Protein AF-A0A2D5RTS7-F1 (afdb_monomer_lite)

Sequence (250 aa):
MQLIKAIM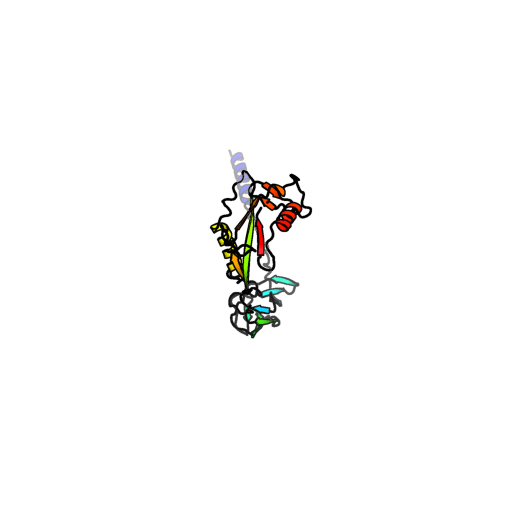LIMLTILIAACSESTKEQEKEEVIVFKPTSLELYLSSQLMIADGNSELIIHTIAYDSDGNTRSNLAGVKIFINNEESADRKYTTEAVGEYDVYASIGGIETQSLTFTAVEPKQYPIIEVPVIFHVGEYEGEDYSYIDQAYVEKLIENLNKGFPNSYGSKNLNAVDTGIRFRLASLDPDGNVLDEKGIHRFNAKPYDDGGAHYSPFGELYNTPNNVEFGTFEVHRMAKDQHWPQHLYKNVYIA

Secondary structure (DSSP, 8-state):
-HHHHHHHHHHHHHHHHT------------------SEEEEEES-SEEE-SS---EEEEEEEE-TT--EEET-TT-EEEETTEEESSSEE--S--EEEEEEEEETTEEPPPEEEEEEPPPP---EEEEEEEEEEE-TT---TTS-HHHHHHHHHHHHHHTTTTT----TT-----EEEEE--B-TTSPBPSSTTEEEEE-GGG--------TT---EE-TT--EE-HHHHHHHHHHH---TTT-EEEEE-

Radius of gyration: 35.47 Å; chains: 1; bounding box: 58×101×79 Å

pLDDT: mean 84.37, std 18.37, range [39.66, 98.5]

Structure (mmCIF, N/CA/C/O backbone):
data_AF-A0A2D5RTS7-F1
#
_entry.id   AF-A0A2D5RTS7-F1
#
loop_
_atom_site.group_PDB
_atom_site.id
_atom_site.type_symbol
_atom_site.label_atom_id
_atom_site.label_alt_id
_atom_site.label_comp_id
_atom_site.label_asym_id
_atom_site.label_entity_id
_atom_site.label_seq_id
_atom_site.pdbx_PDB_ins_code
_atom_site.Cartn_x
_atom_site.Cartn_y
_atom_site.Cartn_z
_atom_site.occupancy
_atom_site.B_iso_or_equiv
_atom_site.auth_seq_id
_atom_site.auth_comp_id
_atom_site.auth_asym_id
_atom_site.auth_atom_id
_atom_site.pdbx_PDB_model_num
ATOM 1 N N . MET A 1 1 ? -20.642 86.298 41.562 1.00 56.62 1 MET A N 1
ATOM 2 C CA . MET A 1 1 ? -19.792 85.156 41.988 1.00 56.62 1 MET A CA 1
ATOM 3 C C . MET A 1 1 ? -20.569 83.971 42.588 1.00 56.62 1 MET A C 1
ATOM 5 O O . MET A 1 1 ? -20.016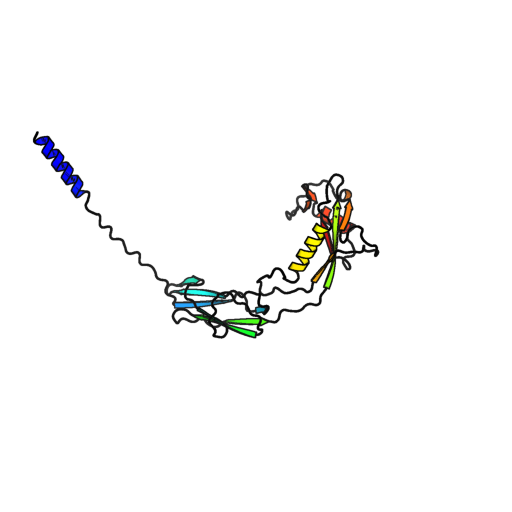 82.882 42.629 1.00 56.62 1 MET A O 1
ATOM 9 N N . GLN A 1 2 ? -21.834 84.128 43.017 1.00 53.94 2 GLN A N 1
ATOM 10 C CA . GLN A 1 2 ? -22.661 83.004 43.501 1.00 53.94 2 GLN A CA 1
ATOM 11 C C . GLN A 1 2 ? -23.328 82.181 42.378 1.00 53.94 2 GLN A C 1
ATOM 13 O O . GLN A 1 2 ? -23.445 80.970 42.513 1.00 53.94 2 GLN A O 1
ATOM 18 N N . LEU A 1 3 ? -23.664 82.796 41.237 1.00 47.91 3 LEU A N 1
ATOM 19 C CA . LEU A 1 3 ? -24.304 82.103 40.106 1.00 47.91 3 LEU A CA 1
ATOM 20 C C . LEU A 1 3 ? -23.390 81.043 39.450 1.00 47.91 3 LEU A C 1
ATOM 22 O O . LEU A 1 3 ? -23.835 79.952 39.123 1.00 47.91 3 LEU A O 1
ATOM 26 N N . ILE A 1 4 ? -22.086 81.326 39.338 1.00 53.91 4 ILE A N 1
ATOM 27 C CA . ILE A 1 4 ? -21.091 80.400 38.760 1.00 53.91 4 ILE A CA 1
ATOM 28 C C . ILE A 1 4 ? -20.835 79.202 39.692 1.00 53.91 4 ILE A C 1
ATOM 30 O O . ILE A 1 4 ? -20.672 78.080 39.221 1.00 53.91 4 ILE A O 1
ATOM 34 N N . LYS A 1 5 ? -20.876 79.409 41.019 1.00 51.34 5 LYS A N 1
ATOM 35 C CA . LYS A 1 5 ? -20.759 78.321 42.007 1.00 51.34 5 LYS A CA 1
ATOM 36 C C . LYS A 1 5 ? -21.984 77.401 42.001 1.00 51.34 5 LYS A C 1
ATOM 38 O O . LYS A 1 5 ? -21.819 76.196 42.144 1.00 51.34 5 LYS A O 1
ATOM 43 N N . ALA A 1 6 ? -23.184 77.947 41.790 1.00 59.84 6 ALA A N 1
ATOM 44 C CA . ALA A 1 6 ? -24.407 77.153 41.680 1.00 59.84 6 ALA A CA 1
ATOM 45 C C . ALA A 1 6 ? -24.421 76.281 40.410 1.00 59.84 6 ALA A C 1
ATOM 47 O O . ALA A 1 6 ? -24.784 75.112 40.477 1.00 59.84 6 ALA A O 1
ATOM 48 N N . ILE A 1 7 ? -23.950 76.812 39.275 1.00 60.25 7 ILE A N 1
ATOM 49 C CA . ILE A 1 7 ? -23.877 76.062 38.009 1.00 60.25 7 ILE A CA 1
ATOM 50 C C . ILE A 1 7 ? -22.818 74.947 38.075 1.00 60.25 7 ILE A C 1
ATOM 52 O O . ILE A 1 7 ? -23.081 73.834 37.62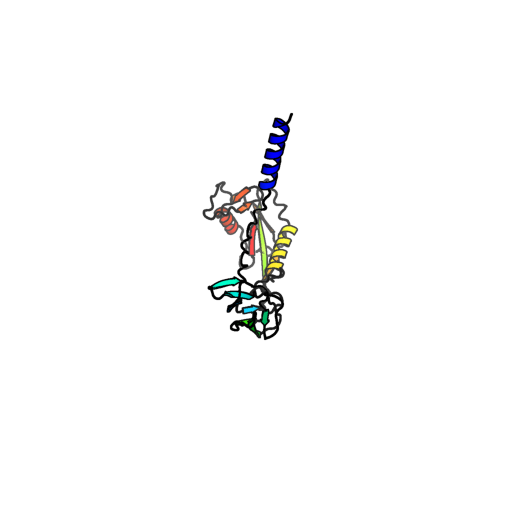2 1.00 60.25 7 ILE A O 1
ATOM 56 N N . MET A 1 8 ? -21.657 75.193 38.699 1.00 56.28 8 MET A N 1
ATOM 57 C CA . MET A 1 8 ? -20.653 74.137 38.915 1.00 56.28 8 MET A CA 1
ATOM 58 C C . MET A 1 8 ? -21.139 73.037 39.868 1.00 56.28 8 MET A C 1
ATOM 60 O O . MET A 1 8 ? -20.828 71.870 39.646 1.00 56.28 8 MET A O 1
ATOM 64 N N . LEU A 1 9 ? -21.927 73.378 40.894 1.00 56.19 9 LEU A N 1
ATOM 65 C CA . LEU A 1 9 ? -22.469 72.390 41.830 1.00 56.19 9 LEU A CA 1
ATOM 66 C C . LEU A 1 9 ? -23.543 71.503 41.174 1.00 56.19 9 LEU A C 1
ATOM 68 O O . LEU A 1 9 ? -23.595 70.312 41.459 1.00 56.19 9 LEU A O 1
ATOM 72 N N . ILE A 1 10 ? -24.342 72.062 40.257 1.00 60.25 10 ILE A N 1
ATOM 73 C CA . ILE A 1 10 ? -25.351 71.319 39.483 1.00 60.25 10 ILE A CA 1
ATOM 74 C C . ILE A 1 10 ? -24.695 70.413 38.426 1.00 60.25 10 ILE A C 1
ATOM 76 O O . ILE A 1 10 ? -25.133 69.284 38.237 1.00 60.25 10 ILE A O 1
ATOM 80 N N . MET A 1 11 ? -23.613 70.847 37.766 1.00 55.62 11 MET A N 1
ATOM 81 C CA . MET A 1 11 ? -22.874 69.959 36.853 1.00 55.62 11 MET A CA 1
ATOM 82 C C . MET A 1 11 ? -22.159 68.814 37.584 1.00 55.62 11 MET A C 1
ATOM 84 O O . MET A 1 11 ? -22.080 67.710 37.048 1.00 55.62 11 MET A O 1
ATOM 88 N N . LEU A 1 12 ? -21.678 69.043 38.811 1.00 49.41 12 LEU A N 1
ATOM 89 C CA . LEU A 1 12 ? -21.007 68.007 39.596 1.00 49.41 12 LEU A CA 1
ATOM 90 C C . LEU A 1 12 ? -21.986 66.934 40.105 1.00 49.41 12 LEU A C 1
ATOM 92 O O . LEU A 1 12 ? -21.631 65.761 40.127 1.00 49.41 12 LEU A O 1
ATOM 96 N N . THR A 1 13 ? -23.230 67.290 40.446 1.00 53.19 13 THR A N 1
ATOM 97 C CA . THR A 1 13 ? -24.251 66.304 40.851 1.00 53.19 13 THR A CA 1
ATOM 98 C C . THR A 1 13 ? -24.778 65.470 39.682 1.00 53.19 13 THR A C 1
ATOM 100 O O . THR A 1 13 ? -25.052 64.284 39.866 1.00 53.19 13 THR A O 1
ATOM 103 N N . ILE A 1 14 ? -24.848 66.036 38.470 1.00 54.41 14 ILE A N 1
ATOM 104 C CA . ILE A 1 14 ? -25.223 65.293 37.252 1.00 54.41 14 ILE A CA 1
ATOM 105 C C . ILE A 1 14 ? -24.135 64.271 36.872 1.00 54.41 14 ILE A C 1
ATOM 107 O O . ILE A 1 14 ? -24.463 63.167 36.437 1.00 54.41 14 ILE A O 1
ATOM 111 N N . LEU A 1 15 ? -22.852 64.585 37.104 1.00 47.50 15 LEU A N 1
ATOM 112 C CA . LEU A 1 15 ? -21.745 63.654 36.845 1.00 47.50 15 LEU A CA 1
ATOM 113 C C . LEU A 1 15 ? -21.727 62.451 37.806 1.00 47.50 15 LEU A C 1
ATOM 115 O O . LEU A 1 15 ? -21.334 61.361 37.406 1.00 47.50 15 LEU A O 1
ATOM 119 N N . ILE A 1 16 ? -22.168 62.630 39.057 1.00 51.31 16 ILE A N 1
ATOM 120 C CA . ILE A 1 16 ? -22.192 61.552 40.063 1.00 51.31 16 ILE A CA 1
ATOM 121 C C . ILE A 1 16 ? -23.392 60.612 39.837 1.00 51.31 16 ILE A C 1
ATOM 123 O O . ILE A 1 16 ? -23.266 59.409 40.036 1.00 51.31 16 ILE A O 1
ATOM 127 N N . ALA A 1 17 ? -24.532 61.124 39.354 1.00 47.28 17 ALA A N 1
ATOM 128 C CA . ALA A 1 17 ? -25.707 60.300 39.034 1.00 47.28 17 ALA A CA 1
ATOM 129 C C . ALA A 1 17 ? -25.548 59.463 37.743 1.00 47.28 17 ALA A C 1
ATOM 131 O O . ALA A 1 17 ? -26.195 58.425 37.600 1.00 47.28 17 ALA A O 1
ATOM 132 N N . ALA A 1 18 ? -24.669 59.882 36.822 1.00 46.31 18 ALA A N 1
ATOM 133 C CA . ALA A 1 18 ? -24.311 59.115 35.624 1.00 46.31 18 ALA A CA 1
ATOM 134 C C . ALA A 1 18 ? -23.373 57.924 35.918 1.00 46.31 18 ALA A C 1
ATOM 136 O O . ALA A 1 18 ? -23.254 57.025 35.090 1.00 46.31 18 ALA A O 1
ATOM 137 N N . CYS A 1 19 ? -22.763 57.887 37.107 1.00 39.66 19 CYS A N 1
ATOM 138 C CA . CYS A 1 19 ? -22.091 56.715 37.668 1.00 39.66 19 CYS A CA 1
ATOM 139 C C . CYS A 1 19 ? -23.028 55.975 38.637 1.00 39.66 19 CYS A C 1
ATOM 141 O O . CYS A 1 19 ? -22.669 55.697 39.778 1.00 39.66 19 CYS A O 1
ATOM 143 N N . SER A 1 20 ? -24.248 55.660 38.206 1.00 47.00 20 SER A N 1
ATOM 144 C CA . SER A 1 20 ? -24.908 54.472 38.746 1.00 47.00 20 SER A CA 1
ATOM 145 C C . SER A 1 20 ? -24.408 53.303 37.909 1.00 47.00 20 SER A C 1
ATOM 147 O O . SER A 1 20 ? -24.610 53.270 36.696 1.00 47.00 20 SER A O 1
ATOM 149 N N . GLU A 1 21 ? -23.665 52.389 38.533 1.00 50.00 21 GLU A N 1
ATOM 150 C CA . GLU A 1 21 ? -23.333 51.107 37.919 1.00 50.00 21 GLU A CA 1
ATOM 151 C C . GLU A 1 21 ? -24.637 50.488 37.425 1.00 50.00 21 GLU A C 1
ATOM 153 O O . GLU A 1 21 ? -25.510 50.133 38.217 1.00 50.00 21 GLU A O 1
ATOM 158 N N . SER A 1 22 ? -24.791 50.380 36.105 1.00 42.06 22 SER A N 1
ATOM 159 C CA . SER A 1 22 ? -25.765 49.456 35.555 1.00 42.06 22 SER A CA 1
ATOM 160 C C . SER A 1 22 ? -25.297 48.075 35.998 1.00 42.06 22 SER A C 1
ATOM 162 O O . SER A 1 22 ? -24.360 47.520 35.413 1.00 42.06 22 SER A O 1
ATOM 164 N N . THR A 1 23 ? -25.903 47.534 37.048 1.00 40.62 23 THR A N 1
ATOM 165 C CA . THR A 1 23 ? -25.883 46.106 37.337 1.00 40.62 23 THR A CA 1
ATOM 166 C C . THR A 1 23 ? -26.518 45.423 36.136 1.00 40.62 23 THR A C 1
ATOM 168 O O . THR A 1 23 ? -27.725 45.219 36.061 1.00 40.62 23 THR A O 1
ATOM 171 N N . LYS A 1 24 ? -25.691 45.131 35.129 1.00 43.00 24 LYS A N 1
ATOM 172 C CA . LYS A 1 24 ? -26.014 44.115 34.145 1.00 43.00 24 LYS A CA 1
ATOM 173 C C . LYS A 1 24 ? -26.090 42.828 34.947 1.00 43.00 24 LYS A C 1
ATOM 175 O O . LYS A 1 24 ? -25.061 42.322 35.389 1.00 43.00 24 LYS A O 1
ATOM 180 N N . GLU A 1 25 ? -27.303 42.348 35.185 1.00 46.31 25 GLU A N 1
ATOM 181 C CA . GLU A 1 25 ? -27.515 40.937 35.461 1.00 46.31 25 GLU A CA 1
ATOM 182 C C . GLU A 1 25 ? -26.834 40.189 34.311 1.00 46.31 25 GLU A C 1
ATOM 184 O O . GLU A 1 25 ? -27.284 40.223 33.167 1.00 46.31 25 GLU A O 1
ATOM 189 N N . GLN A 1 26 ? -25.657 39.624 34.584 1.00 44.41 26 GLN A N 1
ATOM 190 C CA . GLN A 1 26 ? -25.103 38.599 33.722 1.00 44.41 26 GLN A CA 1
ATOM 191 C C . GLN A 1 26 ? -26.092 37.446 33.812 1.00 44.41 26 GLN A C 1
ATOM 193 O O . GLN A 1 26 ? -26.114 36.733 34.818 1.00 44.41 26 GLN A O 1
ATOM 198 N N . GLU A 1 27 ? -26.934 37.298 32.787 1.00 48.31 27 GLU A N 1
ATOM 199 C CA . GLU A 1 27 ? -27.577 36.023 32.510 1.00 48.31 27 GLU A CA 1
ATOM 200 C C . GLU A 1 27 ? -26.466 34.980 32.548 1.00 48.31 27 GLU A C 1
ATOM 202 O O . GLU A 1 27 ? -25.511 35.006 31.770 1.00 48.31 27 GLU A O 1
ATOM 207 N N . LYS A 1 28 ? -26.528 34.140 33.576 1.00 45.47 28 LYS A N 1
ATOM 208 C CA . LYS A 1 28 ? -25.636 33.011 33.745 1.00 45.47 28 LYS A CA 1
ATOM 209 C C . LYS A 1 28 ? -25.949 32.116 32.554 1.00 45.47 28 LYS A C 1
ATOM 211 O O . LYS A 1 28 ? -26.974 31.442 32.578 1.00 45.47 28 LYS A O 1
ATOM 216 N N . GLU A 1 29 ? -25.134 32.178 31.502 1.00 52.50 29 GLU A N 1
ATOM 217 C CA . GLU A 1 29 ? -25.218 31.220 30.404 1.00 52.50 29 GLU A CA 1
ATOM 218 C C . GLU A 1 29 ? -25.190 29.835 31.043 1.00 52.50 29 GLU A C 1
ATOM 220 O O . GLU A 1 29 ? -24.209 29.434 31.682 1.00 52.50 29 GLU A O 1
ATOM 225 N N . GLU A 1 30 ? -26.326 29.149 30.978 1.00 48.47 30 GLU A N 1
ATOM 226 C CA . GLU A 1 30 ? -26.438 27.794 31.466 1.00 48.47 30 GLU A CA 1
ATOM 227 C C . GLU A 1 30 ? -25.529 26.969 30.561 1.00 48.47 30 GLU A C 1
ATOM 229 O O . GLU A 1 30 ? -25.803 26.774 29.377 1.00 48.47 30 GLU A O 1
ATOM 234 N N . VAL A 1 31 ? -24.371 26.568 31.087 1.00 57.25 31 VAL A N 1
ATOM 235 C CA . VAL A 1 31 ? -23.474 25.670 30.370 1.00 57.25 31 VAL A CA 1
ATOM 236 C C . VAL A 1 31 ? -24.257 24.380 30.182 1.00 57.25 31 VAL A C 1
ATOM 238 O O . VAL A 1 31 ? -24.424 23.617 31.132 1.00 57.25 31 VAL A O 1
ATOM 241 N N . ILE A 1 32 ? -24.767 24.153 28.972 1.00 64.38 32 ILE A N 1
ATOM 242 C CA . ILE A 1 32 ? -25.442 22.906 28.620 1.00 64.38 32 ILE A CA 1
ATOM 243 C C . ILE A 1 32 ? -24.382 21.803 28.698 1.00 64.38 32 ILE A C 1
ATOM 245 O O . ILE A 1 32 ? -23.551 21.621 27.801 1.00 64.38 32 ILE A O 1
ATOM 249 N N . VAL A 1 33 ? -24.357 21.104 29.832 1.00 80.00 33 VAL A N 1
ATOM 250 C CA . VAL A 1 33 ? -23.462 19.975 30.065 1.00 80.00 33 VAL A CA 1
ATOM 251 C C . VAL A 1 33 ? -24.025 18.786 29.302 1.00 80.00 33 VAL A C 1
ATOM 253 O O . VAL A 1 33 ? -25.084 18.266 29.643 1.00 80.00 33 VAL A O 1
ATOM 256 N N . PHE A 1 34 ? -23.299 18.338 28.280 1.00 89.06 34 PHE A N 1
ATOM 257 C CA . PHE A 1 34 ? -23.644 17.119 27.557 1.00 89.06 34 PHE A CA 1
ATOM 258 C C . PHE A 1 34 ? -23.596 15.925 28.512 1.00 89.06 34 PHE A C 1
ATOM 260 O O . PHE A 1 34 ? -22.524 15.562 29.008 1.00 89.06 34 PHE A O 1
ATOM 267 N N . LYS A 1 35 ? -24.756 15.319 28.769 1.00 92.19 35 LYS A N 1
ATOM 268 C CA . LYS A 1 35 ? -24.886 14.155 29.640 1.00 92.19 35 LYS A CA 1
ATOM 269 C C . LYS A 1 35 ? -25.235 12.933 28.788 1.00 92.19 35 LYS A C 1
ATOM 271 O O . LYS A 1 35 ? -26.375 12.841 28.337 1.00 92.19 35 LYS A O 1
ATOM 276 N N . PRO A 1 36 ? -24.292 12.001 28.571 1.00 94.31 36 PRO A N 1
ATOM 277 C CA . PRO A 1 36 ? -24.562 10.827 27.756 1.00 94.31 36 PRO A CA 1
ATOM 278 C C . PRO A 1 36 ? -25.650 9.959 28.402 1.00 94.31 36 PRO A C 1
ATOM 280 O O . PRO A 1 36 ? -25.657 9.760 29.619 1.00 94.31 36 PRO A O 1
ATOM 283 N N . THR A 1 37 ? -26.557 9.449 27.576 1.00 96.19 37 THR A N 1
ATOM 284 C CA . THR A 1 37 ? -27.614 8.481 27.908 1.00 96.19 37 THR A CA 1
ATOM 285 C C . THR A 1 37 ? -27.439 7.172 27.140 1.00 96.19 37 THR A C 1
ATOM 287 O O . THR A 1 37 ? -27.866 6.128 27.625 1.00 96.19 37 THR A O 1
ATOM 290 N N . SER A 1 38 ? -26.769 7.204 25.984 1.00 96.88 38 SER A N 1
ATOM 291 C CA . SER A 1 38 ? -26.337 6.013 25.248 1.00 96.88 38 SER A CA 1
ATOM 292 C C . SER A 1 38 ? -24.983 6.230 24.566 1.00 96.88 38 SER A C 1
ATOM 294 O O . SER A 1 38 ? -24.511 7.364 24.417 1.00 96.88 38 SER A O 1
ATOM 296 N N . LEU A 1 39 ? -24.336 5.125 24.200 1.00 97.62 39 LEU A N 1
ATOM 297 C CA . LEU A 1 39 ? -23.028 5.092 23.558 1.00 97.62 39 LEU A CA 1
ATOM 298 C C . LEU A 1 39 ? -23.053 4.036 22.450 1.00 97.62 39 LEU A C 1
ATOM 300 O O . LEU A 1 39 ? -23.497 2.912 22.672 1.00 97.62 39 LEU A O 1
ATOM 304 N N . GLU A 1 40 ? -22.536 4.393 21.282 1.00 97.88 40 GLU A N 1
ATOM 305 C CA . GLU A 1 40 ? -22.326 3.491 20.152 1.00 97.88 40 GLU A CA 1
ATOM 306 C C . GLU A 1 40 ? -20.833 3.356 19.842 1.00 97.88 40 GLU A C 1
ATOM 308 O O . GLU A 1 40 ? -20.056 4.296 20.040 1.00 97.88 40 GLU A O 1
ATOM 313 N N . LEU A 1 41 ? -20.446 2.183 19.337 1.00 97.88 41 LEU A N 1
ATOM 314 C CA . LEU A 1 41 ? -19.084 1.814 18.960 1.00 97.88 41 LEU A CA 1
ATOM 315 C C . LEU A 1 41 ? -19.043 1.463 17.474 1.00 97.88 41 LEU A C 1
ATOM 317 O O . LEU A 1 41 ? -19.929 0.776 16.974 1.00 97.88 41 LEU A O 1
ATOM 321 N N . TYR A 1 42 ? -17.977 1.876 16.799 1.00 97.50 42 TYR A N 1
ATOM 322 C CA . TYR A 1 42 ? -17.706 1.541 15.409 1.00 97.50 42 TYR A CA 1
ATOM 323 C C . TYR A 1 42 ? -16.232 1.181 15.242 1.00 97.50 42 TYR A C 1
ATOM 325 O O . TYR A 1 42 ? -15.350 1.899 15.716 1.00 97.50 42 TYR A O 1
ATOM 333 N N . LEU A 1 43 ? -15.965 0.090 14.530 1.00 97.81 43 LEU A N 1
ATOM 334 C CA . LEU A 1 43 ? -14.617 -0.307 14.135 1.00 97.81 43 LEU A CA 1
ATOM 335 C C . LEU A 1 43 ? -14.396 0.064 12.669 1.00 97.81 43 LEU A C 1
ATOM 337 O O . LEU A 1 43 ? -15.282 -0.115 11.836 1.00 97.81 43 LEU A O 1
ATOM 341 N N . SER A 1 44 ? -13.203 0.555 12.343 1.00 97.06 44 SER A N 1
ATOM 342 C CA . SER A 1 44 ? -12.808 0.835 10.950 1.00 97.06 44 SER A CA 1
ATOM 343 C C . SER A 1 44 ? -12.787 -0.412 10.053 1.00 97.06 44 SER A C 1
ATOM 345 O O . SER A 1 44 ? -12.876 -0.286 8.834 1.00 97.06 44 SER A O 1
ATOM 347 N N . SER A 1 45 ? -12.691 -1.606 10.643 1.00 97.00 45 SER A N 1
ATOM 348 C CA . SER A 1 45 ? -12.794 -2.902 9.972 1.00 97.00 45 SER A CA 1
ATOM 349 C C . SER A 1 45 ? -13.132 -3.999 10.985 1.00 97.00 45 SER A C 1
ATOM 351 O O . SER A 1 45 ? -12.906 -3.838 12.181 1.00 97.00 45 SER A O 1
ATOM 353 N N . GLN A 1 46 ? -13.629 -5.136 10.502 1.00 96.44 46 GLN A N 1
ATOM 354 C CA . GLN A 1 46 ? -13.771 -6.376 11.281 1.00 96.44 46 GLN A CA 1
ATOM 355 C C . GLN A 1 46 ? -12.614 -7.358 11.035 1.00 96.44 46 GLN A C 1
ATOM 357 O O . GLN A 1 46 ? -12.592 -8.451 11.591 1.00 96.44 46 GLN A O 1
ATOM 362 N N . LEU A 1 47 ? -11.652 -6.976 10.197 1.00 96.12 47 LEU A N 1
ATOM 363 C CA . LEU A 1 47 ? -10.475 -7.763 9.856 1.00 96.12 47 LEU A CA 1
ATOM 364 C C . LEU A 1 47 ? -9.238 -6.866 9.861 1.00 96.12 47 LEU A C 1
ATOM 366 O O . LEU A 1 47 ? -9.268 -5.767 9.295 1.00 96.12 47 LEU A O 1
ATOM 370 N N . MET A 1 48 ? -8.154 -7.357 10.450 1.00 96.44 48 MET A N 1
ATOM 371 C CA . MET A 1 48 ? -6.834 -6.739 10.370 1.00 96.44 48 MET A CA 1
ATOM 372 C C . MET A 1 48 ? -5.730 -7.782 10.251 1.00 96.44 48 MET A C 1
ATOM 374 O O . MET A 1 48 ? -5.908 -8.938 10.629 1.00 96.44 48 MET A O 1
ATOM 378 N N . ILE A 1 49 ? -4.571 -7.361 9.763 1.00 96.94 49 ILE A N 1
ATOM 379 C CA . ILE A 1 49 ? -3.357 -8.170 9.806 1.00 96.94 49 ILE A CA 1
ATOM 380 C C . ILE A 1 49 ? -2.664 -7.987 11.161 1.00 96.94 49 ILE A C 1
ATOM 382 O O . ILE A 1 49 ? -2.528 -6.869 11.654 1.00 96.94 49 ILE A O 1
ATOM 386 N N . ALA A 1 50 ? -2.213 -9.094 11.747 1.00 96.38 50 ALA A N 1
ATOM 387 C CA . ALA A 1 50 ? -1.446 -9.139 12.986 1.00 96.38 50 ALA A CA 1
ATOM 388 C C . ALA A 1 50 ? 0.067 -8.989 12.713 1.00 96.38 50 ALA A C 1
ATOM 390 O O . ALA A 1 50 ? 0.830 -9.943 12.843 1.00 96.38 50 ALA A O 1
ATOM 391 N N . ASP A 1 51 ? 0.503 -7.810 12.264 1.00 94.56 51 ASP A N 1
ATOM 392 C CA . ASP A 1 51 ? 1.908 -7.496 11.931 1.00 94.56 51 ASP A CA 1
ATOM 393 C C . ASP A 1 51 ? 2.572 -6.512 12.914 1.00 94.56 51 ASP A C 1
ATOM 395 O O . ASP A 1 51 ? 3.675 -6.029 12.655 1.00 94.56 51 ASP A O 1
ATOM 399 N N . GLY A 1 52 ? 1.885 -6.143 14.000 1.00 94.44 52 GLY A N 1
ATOM 400 C CA . GLY A 1 52 ? 2.348 -5.125 14.947 1.00 94.44 52 GLY A CA 1
ATOM 401 C C . GLY A 1 52 ? 2.363 -3.697 14.384 1.00 94.44 52 GLY A C 1
ATOM 402 O O . GLY A 1 52 ? 2.696 -2.749 15.104 1.00 94.44 52 GLY A O 1
ATOM 403 N N . ASN A 1 53 ? 1.947 -3.493 13.131 1.00 94.88 53 ASN A N 1
ATOM 404 C CA . ASN A 1 53 ? 2.018 -2.211 12.440 1.00 94.88 53 ASN A CA 1
ATOM 405 C C . ASN A 1 53 ? 0.649 -1.694 11.966 1.00 94.88 53 ASN A C 1
ATOM 407 O O . ASN A 1 53 ? 0.409 -0.490 12.082 1.00 94.88 53 ASN A O 1
ATOM 411 N N . SER A 1 54 ? -0.214 -2.567 11.453 1.00 96.38 54 SER A N 1
ATOM 412 C CA . SER A 1 54 ? -1.582 -2.294 11.008 1.00 96.38 54 SER A CA 1
ATOM 413 C C . SER A 1 54 ? -2.414 -1.669 12.127 1.00 96.38 54 SER A C 1
ATOM 415 O O . SER A 1 54 ? -2.387 -2.133 13.265 1.00 96.38 54 SER A O 1
ATOM 417 N N . GLU A 1 55 ? -3.162 -0.610 11.810 1.00 97.25 55 GLU A N 1
ATOM 418 C CA . GLU A 1 55 ? -3.863 0.191 12.817 1.00 97.25 55 GLU A CA 1
ATOM 419 C C . GLU A 1 55 ? -5.383 0.121 12.646 1.00 97.25 55 GLU A C 1
ATOM 421 O O . GLU A 1 55 ? -5.952 0.681 11.704 1.00 97.25 55 GLU A O 1
ATOM 426 N N . LEU A 1 56 ? -6.054 -0.546 13.585 1.00 97.75 56 LEU A N 1
ATOM 427 C CA . LEU A 1 56 ? -7.507 -0.529 13.698 1.00 97.75 56 LEU A CA 1
ATOM 428 C C . LEU A 1 56 ? -7.933 0.737 14.442 1.00 97.75 56 LEU A C 1
ATOM 430 O O . LEU A 1 56 ? -7.552 0.951 15.591 1.00 97.75 56 LEU A O 1
ATOM 434 N N . ILE A 1 57 ? -8.759 1.560 13.804 1.00 97.56 57 ILE A N 1
ATOM 435 C CA . ILE A 1 57 ? -9.349 2.752 14.421 1.00 97.56 57 ILE A CA 1
ATOM 436 C C . ILE A 1 57 ? -10.713 2.410 15.028 1.00 97.56 57 ILE A C 1
ATOM 438 O O . ILE A 1 57 ? -11.551 1.776 14.376 1.00 97.56 57 ILE A O 1
ATOM 442 N N . ILE A 1 58 ? -10.923 2.868 16.262 1.00 97.88 58 ILE A N 1
ATOM 443 C CA . ILE A 1 58 ? -12.107 2.660 17.092 1.00 97.88 58 ILE A CA 1
ATOM 444 C C . ILE A 1 58 ? -12.801 4.008 17.317 1.00 97.88 58 ILE A C 1
ATOM 446 O O . ILE A 1 58 ? -12.286 4.916 17.979 1.00 97.88 58 ILE A O 1
ATOM 450 N N . HIS A 1 59 ? -14.010 4.140 16.788 1.00 97.50 59 HIS A N 1
ATOM 451 C CA . HIS A 1 59 ? -14.829 5.338 16.915 1.00 97.50 59 HIS A CA 1
ATOM 452 C C . HIS A 1 59 ? -15.973 5.101 17.891 1.00 97.50 59 HIS A C 1
ATOM 454 O O . HIS A 1 59 ? -16.546 4.017 17.944 1.00 97.50 59 HIS A O 1
ATOM 460 N N . THR A 1 60 ? -16.334 6.133 18.649 1.00 97.31 60 THR A N 1
ATOM 461 C CA . THR A 1 60 ? -17.516 6.083 19.515 1.00 97.31 60 THR A CA 1
ATOM 462 C C . THR A 1 60 ? -18.380 7.311 19.318 1.00 97.31 60 THR A C 1
ATOM 464 O O . THR A 1 60 ? -17.837 8.410 19.184 1.00 97.31 60 THR A O 1
ATOM 467 N N . ILE A 1 61 ? -19.697 7.152 19.388 1.00 97.50 61 ILE A N 1
ATOM 468 C CA . ILE A 1 61 ? -20.655 8.261 19.364 1.00 97.50 61 ILE A CA 1
ATOM 469 C C . ILE A 1 61 ? -21.503 8.172 20.627 1.00 97.50 61 ILE A C 1
ATOM 471 O O . ILE A 1 61 ? -22.145 7.158 20.876 1.00 97.50 61 ILE A O 1
ATOM 475 N N . ALA A 1 62 ? -21.469 9.217 21.449 1.00 97.44 62 ALA A N 1
ATOM 476 C CA . ALA A 1 62 ? -22.347 9.341 22.603 1.00 97.44 62 ALA A CA 1
ATOM 477 C C . ALA A 1 62 ? -23.582 10.162 22.228 1.00 97.44 62 ALA A C 1
ATOM 479 O O . ALA A 1 62 ? -23.447 11.143 21.492 1.00 97.44 62 ALA A O 1
ATOM 480 N N . TYR A 1 63 ? -24.736 9.809 22.787 1.00 96.44 63 TYR A N 1
ATOM 481 C CA . TYR A 1 63 ? -26.003 10.521 22.608 1.00 96.44 63 TYR A CA 1
ATOM 482 C C . TYR A 1 63 ? -26.503 1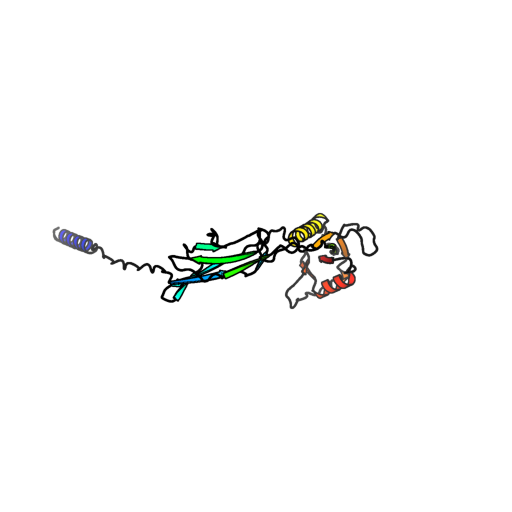1.005 23.965 1.00 96.44 63 TYR A C 1
ATOM 484 O O . TYR A 1 63 ? -26.345 10.284 24.951 1.00 96.44 63 TYR A O 1
ATOM 492 N N . ASP A 1 64 ? -27.091 12.198 24.030 1.00 95.31 64 ASP A N 1
ATOM 493 C CA . ASP A 1 64 ? -27.833 12.662 25.209 1.00 95.31 64 ASP A CA 1
ATOM 494 C C . ASP A 1 64 ? -29.343 12.371 25.088 1.00 95.31 64 ASP A C 1
ATOM 496 O O . ASP A 1 64 ? -29.799 11.716 24.149 1.00 95.31 64 ASP A O 1
ATOM 500 N N . SER A 1 65 ? -30.138 12.798 26.075 1.00 94.31 65 SER A N 1
ATOM 501 C CA . SER A 1 65 ? -31.595 12.581 26.089 1.00 94.31 65 SER A CA 1
ATOM 502 C C . SER A 1 65 ? -32.341 13.286 24.960 1.00 94.31 65 SER A C 1
ATOM 504 O O . SER A 1 65 ? -33.436 12.856 24.605 1.00 94.31 65 SER A O 1
ATOM 506 N N . ASP A 1 66 ? -31.755 14.349 24.414 1.00 93.94 66 ASP A N 1
ATOM 507 C CA . ASP A 1 66 ? -32.367 15.185 23.384 1.00 93.94 66 ASP A CA 1
ATOM 508 C C . ASP A 1 66 ? -31.953 14.719 21.976 1.00 93.94 66 ASP A C 1
ATOM 510 O O . ASP A 1 66 ? -32.410 15.264 20.971 1.00 93.94 66 ASP A O 1
ATOM 514 N N . GLY A 1 67 ? -31.110 13.681 21.899 1.00 92.00 67 GLY A N 1
ATOM 515 C CA . GLY A 1 67 ? -30.603 13.103 20.660 1.00 92.00 67 GLY A CA 1
ATOM 516 C C . GLY A 1 67 ? -29.381 13.824 20.090 1.00 92.00 67 GLY A C 1
ATOM 517 O O . GLY A 1 67 ? -28.969 13.509 18.972 1.00 92.00 67 GLY A O 1
ATOM 518 N N . ASN A 1 68 ? -28.772 14.763 20.824 1.00 94.44 68 ASN A N 1
ATOM 519 C CA . ASN A 1 68 ? -27.528 15.382 20.374 1.00 94.44 68 ASN A CA 1
ATOM 520 C C . ASN A 1 68 ? -26.390 14.366 20.450 1.00 94.44 68 ASN A C 1
ATOM 522 O O . ASN A 1 68 ? -26.325 13.553 21.372 1.00 94.44 68 ASN A O 1
ATOM 526 N N . THR A 1 69 ? -25.443 14.460 19.518 1.00 95.88 69 THR A N 1
ATOM 527 C CA . THR A 1 69 ? -24.324 13.520 19.423 1.00 95.88 69 THR A CA 1
ATOM 528 C C . THR A 1 69 ? -22.987 14.167 19.745 1.00 95.88 69 THR A C 1
ATOM 530 O O . THR A 1 69 ? -22.712 15.289 19.310 1.00 95.88 69 THR A O 1
ATOM 533 N N . ARG A 1 70 ? -22.097 13.422 20.405 1.00 95.25 70 ARG A N 1
ATOM 534 C CA . ARG A 1 70 ? -20.671 13.760 20.504 1.00 95.25 70 ARG A CA 1
ATOM 535 C C . ARG A 1 70 ? -19.800 12.565 20.152 1.00 95.25 70 ARG A C 1
ATOM 537 O O . ARG A 1 70 ? -19.789 11.555 20.856 1.00 95.25 70 ARG A O 1
ATOM 544 N N . SER A 1 71 ? -19.018 12.717 19.091 1.00 94.81 71 SER A N 1
ATOM 545 C CA . SER A 1 71 ? -18.022 11.727 18.692 1.00 94.81 71 SER A CA 1
ATOM 546 C C . SER A 1 71 ? -16.800 11.787 19.599 1.00 94.81 71 SER A C 1
ATOM 548 O O . SER A 1 71 ? -16.341 12.868 19.967 1.00 94.81 71 SER A O 1
ATOM 550 N N . ASN A 1 72 ? -16.252 10.617 19.922 1.00 89.81 72 ASN A N 1
ATOM 551 C CA . ASN A 1 72 ? -15.014 10.444 20.680 1.00 89.81 72 ASN A CA 1
ATOM 552 C C . ASN A 1 72 ? -14.951 11.278 21.971 1.00 89.81 72 ASN A C 1
ATOM 554 O O . ASN A 1 72 ? -13.908 11.837 22.311 1.00 89.81 72 ASN A O 1
ATOM 558 N N . LEU A 1 73 ? -16.080 11.360 22.681 1.00 93.12 73 LEU A N 1
ATOM 559 C CA . LEU A 1 73 ? -16.212 12.125 23.916 1.00 93.12 73 LEU A CA 1
ATOM 560 C C . LEU A 1 73 ? -15.108 11.756 24.927 1.00 93.12 73 LEU A C 1
ATOM 562 O O . LEU A 1 73 ? -14.761 10.584 25.098 1.00 93.12 73 LEU A O 1
ATOM 566 N N . ALA A 1 74 ? -14.554 12.766 25.600 1.00 90.69 74 ALA A N 1
ATOM 567 C CA . ALA A 1 74 ? -13.555 12.566 26.644 1.00 90.69 74 ALA A CA 1
ATOM 568 C C . ALA A 1 74 ? -14.137 11.758 27.819 1.00 90.69 74 ALA A C 1
ATOM 570 O O . ALA A 1 74 ? -15.290 11.948 28.200 1.00 90.69 74 ALA A O 1
ATOM 571 N N . GLY A 1 75 ? -13.331 10.865 28.400 1.00 91.31 75 GLY A N 1
ATOM 572 C CA . GLY A 1 75 ? -13.754 9.980 29.492 1.00 91.31 75 GLY A CA 1
ATOM 573 C C . GLY A 1 75 ? -14.421 8.675 29.044 1.00 91.31 75 GLY A C 1
ATOM 574 O O . GLY A 1 75 ? -14.690 7.828 29.893 1.00 91.31 75 GLY A O 1
ATOM 575 N N . VAL A 1 76 ? -14.652 8.482 27.739 1.00 95.94 76 VAL A N 1
ATOM 576 C CA . VAL A 1 76 ? -14.982 7.159 27.194 1.00 95.94 76 VAL A CA 1
ATOM 577 C C . VAL A 1 76 ? -13.763 6.250 27.328 1.00 95.94 76 VAL A C 1
ATOM 579 O O . VAL A 1 76 ? -12.689 6.578 26.824 1.00 95.94 76 VAL A O 1
ATOM 582 N N . LYS A 1 77 ? -13.956 5.106 27.978 1.00 97.12 77 LYS A N 1
ATOM 583 C CA . LYS A 1 77 ? -12.977 4.025 28.095 1.00 97.12 77 LYS A CA 1
ATOM 584 C C . LYS A 1 77 ? -13.248 2.977 27.030 1.00 97.12 77 LYS A C 1
ATOM 586 O O . LYS A 1 77 ? -14.409 2.634 26.817 1.00 97.12 77 LYS A O 1
ATOM 591 N N . ILE A 1 78 ? -12.204 2.472 26.388 1.00 98.00 78 ILE A N 1
ATOM 592 C CA . ILE A 1 78 ? -12.292 1.381 25.413 1.00 98.00 78 ILE A CA 1
ATOM 593 C C . ILE A 1 78 ? -11.688 0.144 26.051 1.00 98.00 78 ILE A C 1
ATOM 595 O O . ILE A 1 78 ? -10.663 0.244 26.717 1.00 98.00 78 ILE A O 1
ATOM 599 N N . PHE A 1 79 ? -12.303 -1.006 25.826 1.00 98.00 79 PHE A N 1
ATOM 600 C CA . PHE A 1 79 ? -11.823 -2.293 26.296 1.00 98.00 79 PHE A CA 1
ATOM 601 C C . PHE A 1 79 ? -11.657 -3.232 25.114 1.00 98.00 79 PHE A C 1
ATOM 603 O O . PHE A 1 79 ? -12.533 -3.295 24.252 1.00 98.00 79 PHE A O 1
ATOM 610 N N . ILE A 1 80 ? -10.539 -3.951 25.087 1.00 97.81 80 ILE A N 1
ATOM 611 C CA . ILE A 1 80 ? -10.223 -4.975 24.092 1.00 97.81 80 ILE A CA 1
ATOM 612 C C . ILE A 1 80 ? -9.885 -6.244 24.872 1.00 97.81 80 ILE A C 1
ATOM 614 O O . ILE A 1 80 ? -8.976 -6.231 25.697 1.00 97.81 80 ILE A O 1
ATOM 618 N N . ASN A 1 81 ? -10.651 -7.319 24.677 1.00 96.31 81 ASN A N 1
ATOM 619 C CA . ASN A 1 81 ? -10.563 -8.554 25.471 1.00 96.31 81 ASN A CA 1
ATOM 620 C C . ASN A 1 81 ? -10.608 -8.310 26.996 1.00 96.31 81 ASN A C 1
ATOM 622 O O . ASN A 1 81 ? -9.905 -8.960 27.766 1.00 96.31 81 ASN A O 1
ATOM 626 N N . ASN A 1 82 ? -11.472 -7.384 27.431 1.00 95.25 82 ASN A N 1
ATOM 627 C CA . ASN A 1 82 ? -11.639 -6.922 28.821 1.00 95.25 82 ASN A CA 1
ATOM 628 C C . ASN A 1 82 ? -10.459 -6.127 29.412 1.00 95.25 82 ASN A C 1
ATOM 630 O O . ASN A 1 82 ? -10.501 -5.764 30.589 1.00 95.25 82 ASN A O 1
ATOM 634 N N . GLU A 1 83 ? -9.436 -5.805 28.622 1.00 96.38 83 GLU A N 1
ATOM 635 C CA . GLU A 1 83 ? -8.343 -4.922 29.034 1.00 96.38 83 GLU A CA 1
ATOM 636 C C . GLU A 1 83 ? -8.595 -3.495 28.535 1.00 96.38 83 GLU A C 1
ATOM 638 O O . GLU A 1 83 ? -8.951 -3.287 27.376 1.00 96.38 83 GLU A O 1
ATOM 643 N N . GLU A 1 84 ? -8.437 -2.496 29.409 1.00 96.38 84 GLU A N 1
ATOM 644 C CA . GLU A 1 84 ? -8.627 -1.087 29.039 1.00 96.38 84 GLU A CA 1
ATOM 645 C C . GLU A 1 84 ? -7.530 -0.650 28.051 1.00 96.38 84 GLU A C 1
ATOM 647 O O . GLU A 1 84 ? -6.340 -0.692 28.366 1.00 96.38 84 GLU A O 1
ATOM 652 N N . SER A 1 85 ? -7.931 -0.206 26.859 1.00 95.12 85 SER A N 1
ATOM 653 C CA . SER A 1 85 ? -7.041 0.385 25.862 1.00 95.12 85 SER A CA 1
ATOM 654 C C . SER A 1 85 ? -6.831 1.868 26.153 1.00 95.12 85 SER A C 1
ATOM 656 O O . SER A 1 85 ? -7.786 2.626 26.339 1.00 95.12 85 SER A O 1
ATOM 658 N N . ALA A 1 86 ? -5.571 2.302 26.134 1.00 89.69 86 ALA A N 1
ATOM 659 C CA . ALA A 1 86 ? -5.202 3.704 26.319 1.00 89.69 86 ALA A CA 1
ATOM 660 C C . ALA A 1 86 ? -5.495 4.576 25.085 1.00 89.69 86 ALA A C 1
ATOM 662 O O . ALA A 1 86 ? -5.585 5.798 25.204 1.00 89.69 86 ALA A O 1
ATOM 663 N N . ASP A 1 87 ? -5.628 3.960 23.908 1.00 92.12 87 ASP A N 1
ATOM 664 C CA . ASP A 1 87 ? -5.826 4.653 22.637 1.00 92.12 87 ASP A CA 1
ATOM 665 C C . ASP A 1 87 ? -7.048 4.091 21.890 1.00 92.12 87 ASP A C 1
ATOM 667 O O . ASP A 1 87 ? -7.495 2.958 22.092 1.00 92.12 87 ASP A O 1
ATOM 671 N N . ARG A 1 88 ? -7.585 4.917 20.996 1.00 95.19 88 ARG A N 1
ATOM 672 C CA . ARG A 1 88 ? -8.613 4.578 20.006 1.00 95.19 88 ARG A CA 1
ATOM 673 C C . ARG A 1 88 ? -8.025 3.883 18.778 1.00 95.19 88 ARG A C 1
ATOM 675 O O . ARG A 1 88 ? -8.750 3.597 17.832 1.00 95.19 88 ARG A O 1
ATOM 682 N N . LYS A 1 89 ? -6.715 3.671 18.778 1.00 96.69 89 LYS A N 1
ATOM 683 C CA . LYS A 1 89 ? -5.947 2.967 17.761 1.00 96.69 89 LYS A CA 1
ATOM 684 C C . LYS A 1 89 ? -5.430 1.676 18.370 1.00 96.69 89 LYS A C 1
ATOM 686 O O . LYS A 1 89 ? -4.863 1.701 19.460 1.00 96.69 89 LYS A O 1
ATOM 691 N N . TYR A 1 90 ? -5.613 0.570 17.666 1.00 96.75 90 TYR A N 1
ATOM 692 C CA . TYR A 1 90 ? -5.156 -0.735 18.117 1.00 96.75 90 TYR A CA 1
ATOM 693 C C . TYR A 1 90 ? -4.270 -1.404 17.070 1.00 96.75 90 TYR A C 1
ATOM 695 O O . TYR A 1 90 ? -4.567 -1.369 15.877 1.00 96.75 90 TYR A O 1
ATOM 703 N N . THR A 1 91 ? -3.188 -2.015 17.543 1.00 96.62 91 THR A N 1
ATOM 704 C CA . THR A 1 91 ? -2.257 -2.835 16.766 1.00 96.62 91 THR A CA 1
ATOM 705 C C . THR A 1 91 ? -1.959 -4.109 17.551 1.00 96.62 91 THR A C 1
ATOM 707 O O . THR A 1 91 ? -2.013 -4.103 18.783 1.00 96.62 91 THR A O 1
ATOM 710 N N . THR A 1 92 ? -1.654 -5.203 16.859 1.00 96.19 92 THR A N 1
ATOM 711 C CA . THR A 1 92 ? -1.334 -6.489 17.486 1.00 96.19 92 THR A CA 1
ATOM 712 C C . THR A 1 92 ? -0.429 -7.328 16.586 1.00 96.19 92 THR A C 1
ATOM 714 O O . THR A 1 92 ? -0.474 -7.207 15.364 1.00 96.19 92 THR A O 1
ATOM 717 N N . GLU A 1 93 ? 0.382 -8.190 17.194 1.00 96.75 93 GLU A N 1
ATOM 718 C CA . GLU A 1 93 ? 1.094 -9.298 16.530 1.00 96.75 93 GLU A CA 1
ATOM 719 C C . GLU A 1 93 ? 0.415 -10.651 16.805 1.00 96.75 93 GLU A C 1
ATOM 721 O O . GLU A 1 93 ? 0.755 -11.669 16.206 1.00 96.75 93 GLU A O 1
ATOM 726 N N . ALA A 1 94 ? -0.550 -10.680 17.728 1.00 97.38 94 ALA A N 1
ATOM 727 C CA . ALA A 1 94 ? -1.284 -11.883 18.074 1.00 97.38 94 ALA A CA 1
ATOM 728 C C . ALA A 1 94 ? -2.472 -12.085 17.123 1.00 97.38 94 ALA A C 1
ATOM 730 O O . ALA A 1 94 ? -3.251 -11.173 16.848 1.00 97.38 94 ALA A O 1
ATOM 731 N N . VAL A 1 95 ? -2.588 -13.312 16.625 1.00 98.06 95 VAL A N 1
ATOM 732 C CA . VAL A 1 95 ? -3.677 -13.775 15.763 1.00 98.06 95 VAL A CA 1
ATOM 733 C C . VAL A 1 95 ? -4.828 -14.248 16.638 1.00 98.06 95 VAL A C 1
ATOM 735 O O . VAL A 1 95 ? -4.611 -14.957 17.622 1.00 98.06 95 VAL A O 1
ATOM 738 N N . GLY A 1 96 ? -6.054 -13.899 16.262 1.00 98.00 96 GLY A N 1
ATOM 739 C CA . GLY A 1 96 ? -7.239 -14.330 16.990 1.00 98.00 96 GLY A CA 1
ATOM 740 C C . GLY A 1 96 ? -8.431 -13.407 16.810 1.00 98.00 96 GLY A C 1
ATOM 741 O O . GLY A 1 96 ? -8.383 -12.420 16.077 1.00 98.00 96 GLY A O 1
ATOM 742 N N . GLU A 1 97 ? -9.516 -13.754 17.488 1.00 98.31 97 GLU A N 1
ATOM 743 C CA . GLU A 1 97 ? -10.690 -12.898 17.618 1.00 98.31 97 GLU A CA 1
ATOM 744 C C . GLU A 1 97 ? -10.546 -11.991 18.839 1.00 98.31 97 GLU A C 1
ATOM 746 O O . GLU A 1 97 ? -10.004 -12.3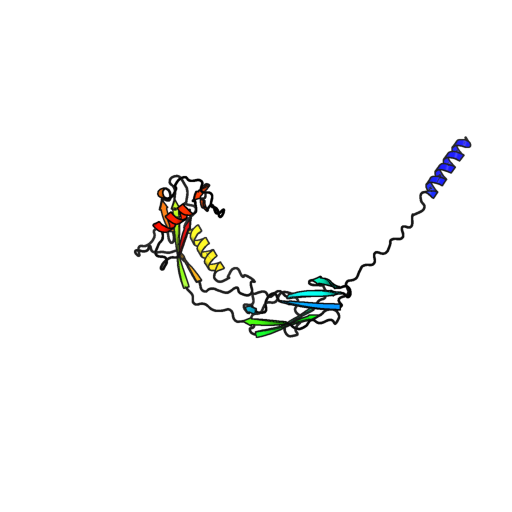90 19.874 1.00 98.31 97 GLU A O 1
ATOM 751 N N . TYR A 1 98 ? -11.029 -10.763 18.694 1.00 98.31 98 TYR A N 1
ATOM 752 C CA . TYR A 1 98 ? -10.959 -9.727 19.708 1.00 98.31 98 TYR A CA 1
ATOM 753 C C . TYR A 1 98 ? -12.343 -9.143 19.944 1.00 98.31 98 TYR A C 1
ATOM 755 O O . TYR A 1 98 ? -12.993 -8.691 18.999 1.00 98.31 98 TYR A O 1
ATOM 763 N N . ASP A 1 99 ? -12.755 -9.110 21.208 1.00 98.12 99 ASP A N 1
ATOM 764 C CA . ASP A 1 99 ? -13.965 -8.432 21.661 1.00 98.12 99 ASP A CA 1
ATOM 765 C C . ASP A 1 99 ? -13.636 -6.984 22.029 1.00 98.12 99 ASP A C 1
ATOM 767 O O . ASP A 1 99 ? -12.730 -6.728 22.825 1.00 98.12 99 ASP A O 1
ATOM 771 N N . VAL A 1 100 ? -14.395 -6.034 21.486 1.00 98.50 100 VAL A N 1
ATOM 772 C CA . VAL A 1 100 ? -14.237 -4.600 21.734 1.00 98.50 100 VAL A CA 1
ATOM 773 C C . VAL A 1 100 ? -15.542 -4.011 22.236 1.00 98.50 100 VAL A C 1
ATOM 775 O O . VAL A 1 100 ? -16.582 -4.142 21.595 1.00 98.50 100 VAL A O 1
ATOM 778 N N . TYR A 1 101 ? -15.484 -3.300 23.353 1.00 98.25 101 TYR A N 1
ATOM 779 C CA . TYR A 1 101 ? -16.602 -2.508 23.858 1.00 98.25 101 TYR A CA 1
ATOM 780 C C . TYR A 1 101 ? -16.090 -1.199 24.457 1.00 98.25 101 TYR A C 1
ATOM 782 O O . TYR A 1 101 ? -14.899 -1.039 24.730 1.00 98.25 101 TYR A O 1
ATOM 790 N N . ALA A 1 102 ? -16.980 -0.229 24.637 1.00 98.00 102 ALA A N 1
ATOM 791 C CA . ALA A 1 102 ? -16.644 1.033 25.275 1.00 98.00 102 ALA A CA 1
ATOM 792 C C . ALA A 1 102 ? -17.613 1.352 26.411 1.00 98.00 102 ALA A C 1
ATOM 794 O O . ALA A 1 102 ? -18.763 0.915 26.403 1.00 98.00 102 ALA A O 1
ATOM 795 N N . SER A 1 103 ? -17.149 2.139 27.381 1.00 97.19 103 SER A N 1
ATOM 796 C CA . SER A 1 103 ? -17.973 2.589 28.499 1.00 97.19 103 SER A CA 1
ATOM 797 C C . SER A 1 103 ? -17.770 4.065 28.824 1.00 97.19 103 SER A C 1
ATOM 799 O O . SER A 1 103 ? -16.677 4.611 28.659 1.00 97.19 103 SER A O 1
ATOM 801 N N . ILE A 1 104 ? -18.818 4.712 29.330 1.00 95.94 104 ILE A N 1
ATOM 802 C CA . ILE A 1 104 ? -18.740 6.041 29.938 1.00 95.94 104 ILE A CA 1
ATOM 803 C C . ILE A 1 104 ? -19.801 6.189 31.024 1.00 95.94 104 ILE A C 1
ATOM 805 O O . ILE A 1 104 ? -20.984 5.979 30.784 1.00 95.94 104 ILE A O 1
ATOM 809 N N . GLY A 1 105 ? -19.390 6.566 32.238 1.00 90.75 105 GLY A N 1
ATOM 810 C CA . GLY A 1 105 ? -20.331 6.893 33.317 1.00 90.75 105 GLY A CA 1
ATOM 811 C C . GLY A 1 105 ? -21.347 5.788 33.647 1.00 90.75 105 GLY A C 1
ATOM 812 O O . GLY A 1 105 ? -22.468 6.107 34.029 1.00 90.75 105 GLY A O 1
ATOM 813 N N . GLY A 1 106 ? -20.976 4.512 33.478 1.00 92.00 106 GLY A N 1
ATOM 814 C CA . GLY A 1 106 ? -21.853 3.354 33.701 1.00 92.00 106 GLY A CA 1
ATOM 815 C C . GLY A 1 106 ? -22.717 2.940 32.502 1.00 92.00 106 GLY A C 1
ATOM 816 O O . GLY A 1 106 ? -23.475 1.984 32.617 1.00 92.00 106 GLY A O 1
ATOM 817 N N . ILE A 1 107 ? -22.608 3.633 31.365 1.00 96.06 107 ILE A N 1
ATOM 818 C CA . ILE A 1 107 ? -23.189 3.221 30.081 1.00 96.06 107 ILE A CA 1
ATOM 819 C C . ILE A 1 107 ? -22.146 2.390 29.346 1.00 96.06 107 ILE A C 1
ATOM 821 O O . ILE A 1 107 ? -21.011 2.843 29.209 1.00 96.06 107 ILE A O 1
ATOM 825 N N . GLU A 1 108 ? -22.534 1.223 28.845 1.00 97.25 108 GLU A N 1
ATOM 826 C CA . GLU A 1 108 ? -21.691 0.350 28.027 1.00 97.25 108 GLU A CA 1
ATOM 827 C C . GLU A 1 108 ? -22.293 0.173 26.634 1.00 97.25 108 GLU A C 1
ATOM 829 O O . GLU A 1 108 ? -23.514 0.184 26.459 1.00 97.25 108 GLU A O 1
ATOM 834 N N . THR A 1 109 ? -21.429 0.027 25.634 1.00 97.81 109 THR A N 1
ATOM 835 C CA . THR A 1 109 ? -21.841 -0.339 24.278 1.00 97.81 109 THR A CA 1
ATOM 836 C C . THR A 1 109 ? -22.154 -1.830 24.209 1.00 97.81 109 THR A C 1
ATOM 838 O O . THR A 1 109 ? -21.671 -2.623 25.015 1.00 97.81 109 THR A O 1
ATOM 841 N N . GLN A 1 110 ? -22.869 -2.248 23.165 1.00 95.94 110 GLN A N 1
ATOM 842 C CA . GLN A 1 110 ? -22.762 -3.632 22.712 1.00 95.94 110 GLN A CA 1
ATOM 843 C C . GLN A 1 110 ? -21.304 -3.929 22.309 1.00 95.94 110 GLN A C 1
ATOM 845 O O . GLN A 1 110 ? -20.627 -3.055 21.755 1.00 95.94 110 GLN A O 1
ATOM 850 N N . SER A 1 111 ? -20.829 -5.147 22.574 1.00 96.56 111 SER A N 1
ATOM 851 C CA . SER A 1 111 ? -19.522 -5.598 22.092 1.00 96.56 111 SER A CA 1
ATOM 852 C C . SER A 1 111 ? -19.539 -5.826 20.582 1.00 96.56 111 SER A C 1
ATOM 854 O O . SER A 1 111 ? -20.471 -6.428 20.041 1.00 96.56 111 SER A O 1
ATOM 856 N N . LEU A 1 112 ? -18.488 -5.369 19.911 1.00 98.25 112 LEU A N 1
ATOM 857 C CA . LEU A 1 112 ? -18.173 -5.696 18.525 1.00 98.25 112 LEU A CA 1
ATOM 858 C C . LEU A 1 112 ? -16.949 -6.600 18.479 1.00 98.25 112 LEU A C 1
ATOM 860 O O . LEU A 1 112 ? -16.084 -6.508 19.343 1.00 98.25 112 LEU A O 1
ATOM 864 N N . THR A 1 113 ? -16.851 -7.419 17.438 1.00 98.19 113 THR A N 1
ATOM 865 C CA . THR A 1 113 ? -15.694 -8.285 17.219 1.00 98.19 113 THR A CA 1
ATOM 866 C C . THR A 1 113 ? -14.910 -7.880 15.982 1.00 98.19 113 THR A C 1
ATOM 868 O O . THR A 1 113 ? -15.472 -7.392 14.994 1.00 98.19 113 THR A O 1
ATOM 871 N N . PHE A 1 114 ? -13.599 -8.101 16.031 1.00 98.12 114 PHE A N 1
ATOM 872 C CA . PHE A 1 114 ? -12.756 -8.148 14.842 1.00 98.12 114 PHE A CA 1
ATOM 873 C C . PHE A 1 114 ? -11.792 -9.333 14.926 1.00 98.12 114 PHE A C 1
ATOM 875 O O . PHE A 1 114 ? -11.480 -9.829 16.009 1.00 98.12 114 PHE A O 1
ATOM 882 N N . THR A 1 115 ? -11.305 -9.782 13.774 1.00 98.19 115 THR A N 1
ATOM 883 C CA . THR A 1 115 ? -10.321 -10.860 13.674 1.00 98.19 115 THR A CA 1
ATOM 884 C C . THR A 1 115 ? -8.978 -10.289 13.234 1.00 98.19 115 THR A C 1
ATOM 886 O O . THR A 1 115 ? -8.895 -9.590 12.222 1.00 98.19 115 THR A O 1
ATOM 889 N N . ALA A 1 116 ? -7.917 -10.606 13.971 1.00 97.75 116 ALA A N 1
ATOM 890 C CA . ALA A 1 116 ? -6.546 -10.390 13.534 1.00 97.75 116 ALA A CA 1
ATOM 891 C C . ALA A 1 116 ? -6.013 -11.681 12.900 1.00 97.75 116 ALA A C 1
ATOM 893 O O . ALA A 1 116 ? -6.075 -12.745 13.519 1.00 97.75 116 ALA A O 1
ATOM 894 N N . VAL A 1 117 ? -5.515 -11.600 11.667 1.00 97.00 117 VAL A N 1
ATOM 895 C CA . VAL A 1 117 ? -5.025 -12.753 10.893 1.00 97.00 117 VAL A CA 1
ATOM 896 C C . VAL A 1 117 ? -3.536 -12.645 10.597 1.00 97.00 117 VAL A C 1
ATOM 898 O O . VAL A 1 117 ? -2.971 -11.554 10.578 1.00 97.00 117 VAL A O 1
ATOM 901 N N . GLU A 1 118 ? -2.896 -13.784 10.335 1.00 95.50 118 GLU A N 1
ATOM 902 C CA . GLU A 1 118 ? -1.485 -13.814 9.950 1.00 95.50 118 GLU A CA 1
ATOM 903 C C . GLU A 1 118 ? -1.226 -12.986 8.677 1.00 95.50 118 GLU A C 1
ATOM 905 O O . GLU A 1 118 ? -2.016 -13.047 7.724 1.00 95.50 118 GLU A O 1
ATOM 910 N N . PRO A 1 119 ? -0.096 -12.257 8.604 1.00 91.88 119 PRO A N 1
ATOM 911 C CA . PRO A 1 119 ? 0.327 -11.609 7.374 1.00 91.88 119 PRO A CA 1
ATOM 912 C C . PRO A 1 119 ? 0.559 -12.655 6.287 1.00 91.88 119 PRO A C 1
ATOM 914 O O . PRO A 1 119 ? 1.395 -13.556 6.421 1.00 91.88 119 PRO A O 1
ATOM 917 N N . LYS A 1 120 ? -0.164 -12.523 5.175 1.00 90.06 120 LYS A N 1
ATOM 918 C CA . LYS A 1 120 ? -0.025 -13.452 4.058 1.00 90.06 120 LYS A CA 1
ATOM 919 C C . LYS A 1 120 ? 1.385 -13.382 3.476 1.00 90.06 120 LYS A C 1
ATOM 921 O O . LYS A 1 120 ? 1.851 -12.317 3.086 1.00 90.06 120 LYS A O 1
ATOM 926 N N . GLN A 1 121 ? 2.015 -14.545 3.363 1.00 90.62 121 GLN A N 1
ATOM 927 C CA . GLN A 1 121 ? 3.318 -14.698 2.730 1.00 90.62 121 GLN A CA 1
ATOM 928 C C . GLN A 1 121 ? 3.143 -15.001 1.242 1.00 90.62 121 GLN A C 1
ATOM 930 O O . GLN A 1 121 ? 2.344 -15.861 0.859 1.00 90.62 121 GLN A O 1
ATOM 935 N N . TYR A 1 122 ? 3.906 -14.305 0.406 1.00 93.75 122 TYR A N 1
ATOM 936 C CA . TYR A 1 122 ? 3.922 -14.506 -1.038 1.00 93.75 122 TYR A CA 1
ATOM 937 C C . TYR A 1 122 ? 5.305 -14.991 -1.480 1.00 93.75 122 TYR A C 1
ATOM 939 O O . TYR A 1 122 ? 6.311 -14.567 -0.908 1.00 93.75 122 TYR A O 1
ATOM 947 N N . PRO A 1 123 ? 5.387 -15.880 -2.486 1.00 96.06 123 PRO A N 1
ATOM 948 C CA . PRO A 1 123 ? 6.672 -16.232 -3.070 1.00 96.06 123 PRO A CA 1
ATOM 949 C C . PRO A 1 123 ? 7.324 -14.991 -3.682 1.00 96.06 123 PRO A C 1
ATOM 951 O O . PRO A 1 123 ? 6.642 -14.134 -4.247 1.00 96.06 123 PRO A O 1
ATOM 954 N N . ILE A 1 124 ? 8.651 -14.921 -3.596 1.00 96.81 124 ILE A N 1
ATOM 955 C CA . ILE A 1 124 ? 9.396 -13.817 -4.194 1.00 96.81 124 ILE A CA 1
ATOM 956 C C . ILE A 1 124 ? 9.395 -13.970 -5.715 1.00 96.81 124 ILE A C 1
ATOM 958 O O . ILE A 1 124 ? 9.770 -15.020 -6.239 1.00 96.81 124 ILE A O 1
ATOM 962 N N . ILE A 1 125 ? 8.998 -12.907 -6.414 1.00 96.62 125 ILE A N 1
ATOM 963 C CA . ILE A 1 125 ? 9.060 -12.807 -7.873 1.00 96.62 125 ILE A CA 1
ATOM 964 C C . ILE A 1 125 ? 9.913 -11.594 -8.224 1.00 96.62 125 ILE A C 1
ATOM 966 O O . ILE A 1 125 ? 9.593 -10.471 -7.837 1.00 96.62 125 ILE A O 1
ATOM 970 N N . GLU A 1 126 ? 10.979 -11.821 -8.987 1.00 97.06 126 GLU A N 1
ATOM 971 C CA . GLU A 1 126 ? 11.816 -10.749 -9.515 1.00 97.06 126 GLU A CA 1
ATOM 972 C C . GLU A 1 126 ? 11.370 -10.346 -10.919 1.00 97.06 126 GLU A C 1
ATOM 974 O O . GLU A 1 126 ? 11.357 -11.160 -11.843 1.00 97.06 126 GLU A O 1
ATOM 979 N N . VAL A 1 127 ? 11.042 -9.069 -11.084 1.00 97.62 127 VAL A N 1
ATOM 980 C CA . VAL A 1 127 ? 10.607 -8.474 -12.345 1.00 97.62 127 VAL A CA 1
ATOM 981 C C . VAL A 1 127 ? 11.753 -7.637 -12.922 1.00 97.62 127 VAL A C 1
ATOM 983 O O . VAL A 1 127 ? 12.139 -6.631 -12.315 1.00 97.62 127 VAL A O 1
ATOM 986 N N . PRO A 1 128 ? 12.309 -8.014 -14.086 1.00 98.06 128 PRO A N 1
ATOM 987 C CA . PRO A 1 128 ? 13.267 -7.183 -14.802 1.00 98.06 128 PRO A CA 1
ATOM 988 C C . PRO A 1 128 ? 12.565 -5.938 -15.343 1.00 98.06 128 PRO A C 1
ATOM 990 O O . PRO A 1 128 ? 11.538 -6.045 -16.011 1.00 98.06 128 PRO A O 1
ATOM 993 N N . VAL A 1 129 ? 13.117 -4.762 -15.074 1.00 98.38 129 VAL A N 1
ATOM 994 C CA . VAL A 1 129 ? 12.598 -3.474 -15.543 1.00 98.38 129 VAL A CA 1
ATOM 995 C C . VAL A 1 129 ? 13.563 -2.885 -16.556 1.00 98.38 129 VAL A C 1
ATOM 997 O O . VAL A 1 129 ? 14.772 -2.845 -16.312 1.00 98.38 129 VAL A O 1
ATOM 1000 N N . ILE A 1 130 ? 13.013 -2.418 -17.671 1.00 97.88 130 ILE A N 1
ATOM 1001 C CA . ILE A 1 130 ? 13.724 -1.627 -18.670 1.00 97.88 130 ILE A CA 1
ATOM 1002 C C . ILE A 1 130 ? 13.033 -0.268 -18.795 1.00 97.88 130 ILE A C 1
ATOM 1004 O O . ILE A 1 130 ? 11.815 -0.191 -18.983 1.00 97.88 130 ILE A O 1
ATOM 1008 N N . PHE A 1 131 ? 13.813 0.798 -18.643 1.00 95.75 131 PHE A N 1
ATOM 1009 C CA . PHE A 1 131 ? 13.377 2.170 -18.856 1.00 95.75 131 PHE A CA 1
ATOM 1010 C C . PHE A 1 131 ? 13.737 2.581 -20.283 1.00 95.75 131 PHE A C 1
ATOM 1012 O O . PHE A 1 131 ? 14.913 2.710 -20.617 1.00 95.75 131 PHE A O 1
ATOM 1019 N N . HIS A 1 132 ? 12.730 2.770 -21.128 1.00 93.44 132 HIS A N 1
ATOM 1020 C CA . HIS A 1 132 ? 12.903 3.315 -22.465 1.00 93.44 132 HIS A CA 1
ATOM 1021 C C . HIS A 1 132 ? 12.897 4.837 -22.378 1.00 93.44 132 HIS A C 1
ATOM 1023 O O . HIS A 1 132 ? 11.869 5.426 -22.043 1.00 93.44 132 HIS A O 1
ATOM 1029 N N . VAL A 1 133 ? 14.040 5.447 -22.673 1.00 91.06 133 VAL A N 1
ATOM 1030 C CA . VAL A 1 133 ? 14.237 6.897 -22.642 1.00 91.06 133 VAL A CA 1
ATOM 1031 C C . VAL A 1 133 ? 14.193 7.414 -24.072 1.00 91.06 133 VAL A C 1
ATOM 1033 O O . VAL A 1 133 ? 15.062 7.085 -24.884 1.00 91.06 133 VAL A O 1
ATOM 1036 N N . GLY A 1 134 ? 13.146 8.174 -24.383 1.00 87.81 134 GLY A N 1
ATOM 1037 C CA . GLY A 1 134 ? 12.991 8.823 -25.676 1.00 87.81 134 GLY A CA 1
ATOM 1038 C C . GLY A 1 134 ? 13.754 10.144 -25.716 1.00 87.81 134 GLY A C 1
ATOM 1039 O O . GLY A 1 134 ? 13.359 11.092 -25.051 1.00 87.81 134 GLY A O 1
ATOM 1040 N N . GLU A 1 135 ? 14.822 10.214 -26.504 1.00 86.50 135 GLU A N 1
ATOM 1041 C CA . GLU A 1 135 ? 15.709 11.376 -26.579 1.00 86.50 135 GLU A CA 1
ATOM 1042 C C . GLU A 1 135 ? 15.448 12.229 -27.827 1.00 86.50 135 GLU A C 1
ATOM 1044 O O . GLU A 1 135 ? 15.172 11.710 -28.915 1.00 86.50 135 GLU A O 1
ATOM 1049 N N . TYR A 1 136 ? 15.605 13.546 -27.676 1.00 79.81 136 TYR A N 1
ATOM 1050 C CA . TYR A 1 136 ? 15.590 14.524 -28.762 1.00 79.81 136 TYR A CA 1
ATOM 1051 C C . TYR A 1 136 ? 16.959 15.144 -28.988 1.00 79.81 136 TYR A C 1
ATOM 1053 O O . TYR A 1 136 ? 17.703 15.464 -28.065 1.00 79.81 136 TYR A O 1
ATOM 1061 N N . GLU A 1 137 ? 17.256 15.386 -30.259 1.00 76.44 137 GLU A N 1
ATOM 1062 C CA . GLU A 1 137 ? 18.436 16.138 -30.657 1.00 76.44 137 GLU A CA 1
ATOM 1063 C C . GLU A 1 137 ? 18.365 17.578 -30.124 1.00 76.44 137 GLU A C 1
ATOM 1065 O O . GLU A 1 137 ? 17.429 18.312 -30.435 1.00 76.44 137 GLU A O 1
ATOM 1070 N N . GLY A 1 138 ? 19.385 17.979 -29.363 1.00 72.44 138 GLY A N 1
ATOM 1071 C CA . GLY A 1 138 ? 19.481 19.308 -28.753 1.00 72.44 138 GLY A CA 1
ATOM 1072 C C . GLY A 1 138 ? 19.008 19.376 -27.301 1.00 72.44 138 GLY A C 1
ATOM 1073 O O . GLY A 1 138 ? 19.205 20.413 -26.673 1.00 72.44 138 GLY A O 1
ATOM 1074 N N . GLU A 1 139 ? 18.462 18.283 -26.768 1.00 75.69 139 GLU A N 1
ATOM 1075 C CA . GLU A 1 139 ? 17.952 18.196 -25.401 1.00 75.69 139 GLU A CA 1
ATOM 1076 C C . GLU A 1 139 ? 18.857 17.349 -24.500 1.00 75.69 139 GLU A C 1
ATOM 1078 O O . GLU A 1 139 ? 19.536 16.424 -24.954 1.00 75.69 139 GLU A O 1
ATOM 1083 N N . ASP A 1 140 ? 18.870 17.671 -23.205 1.00 80.25 140 ASP A N 1
ATOM 1084 C CA . ASP A 1 140 ? 19.707 16.991 -22.217 1.00 80.25 140 ASP A CA 1
ATOM 1085 C C . ASP A 1 140 ? 18.901 15.986 -21.381 1.00 80.25 140 ASP A C 1
ATOM 1087 O O . ASP A 1 140 ? 18.158 16.350 -20.468 1.00 80.25 140 ASP A O 1
ATOM 1091 N N . TYR A 1 141 ? 19.100 14.701 -21.676 1.00 82.81 141 TYR A N 1
ATOM 1092 C CA . TYR A 1 141 ? 18.525 13.568 -20.944 1.00 82.81 141 TYR A CA 1
ATOM 1093 C C . TYR A 1 141 ? 19.519 12.914 -19.972 1.00 82.81 141 TYR A C 1
ATOM 1095 O O . TYR A 1 141 ? 19.236 11.850 -19.411 1.00 82.81 141 TYR A O 1
ATOM 1103 N N . SER A 1 142 ? 20.681 13.538 -19.736 1.00 83.88 142 SER A N 1
ATOM 1104 C CA . SER A 1 142 ? 21.722 12.992 -18.853 1.00 83.88 142 SER A CA 1
ATOM 1105 C C . SER A 1 142 ? 21.290 12.891 -17.389 1.00 83.88 142 SER A C 1
ATOM 1107 O O . SER A 1 142 ? 21.869 12.110 -16.640 1.00 83.88 142 SER A O 1
ATOM 1109 N N . TYR A 1 143 ? 20.245 13.620 -16.978 1.00 85.94 143 TYR A N 1
ATOM 1110 C CA . TYR A 1 143 ? 19.662 13.505 -15.638 1.00 85.94 143 TYR A CA 1
ATOM 1111 C C . TYR A 1 143 ? 18.984 12.143 -15.393 1.00 85.94 143 TYR A C 1
ATOM 1113 O O . TYR A 1 143 ? 18.812 11.752 -14.237 1.00 85.94 143 TYR A O 1
ATOM 1121 N N . ILE A 1 144 ? 18.591 11.423 -16.456 1.00 90.56 144 ILE A N 1
ATOM 1122 C CA . ILE A 1 144 ? 18.152 10.024 -16.375 1.00 90.56 144 ILE A CA 1
ATOM 1123 C C . ILE A 1 144 ? 19.400 9.153 -16.466 1.00 90.56 144 ILE A C 1
ATOM 1125 O O . ILE A 1 144 ? 19.671 8.518 -17.485 1.00 90.56 144 ILE A O 1
ATOM 1129 N N . ASP A 1 145 ? 20.188 9.165 -15.402 1.00 93.50 145 ASP A N 1
ATOM 1130 C CA . ASP A 1 145 ? 21.378 8.339 -15.268 1.00 93.50 145 ASP A CA 1
ATOM 1131 C C . ASP A 1 145 ? 21.091 7.060 -14.465 1.00 93.50 145 ASP A C 1
ATOM 1133 O O . ASP A 1 145 ? 19.967 6.774 -14.032 1.00 93.50 145 ASP A O 1
ATOM 1137 N N . GLN A 1 146 ? 22.146 6.276 -14.247 1.00 95.75 146 GLN A N 1
ATOM 1138 C CA . GLN A 1 146 ? 22.091 5.055 -13.454 1.00 95.75 146 GLN A CA 1
ATOM 1139 C C . GLN A 1 146 ? 21.549 5.307 -12.034 1.00 95.75 146 GLN A C 1
ATOM 1141 O O . GLN A 1 146 ? 20.726 4.533 -11.546 1.00 95.75 146 GLN A O 1
ATOM 1146 N N . ALA A 1 147 ? 21.965 6.396 -11.379 1.00 96.25 147 ALA A N 1
ATOM 1147 C CA . ALA A 1 147 ? 21.536 6.713 -10.018 1.00 96.25 147 ALA A CA 1
ATOM 1148 C C . ALA A 1 147 ? 20.041 7.067 -9.963 1.00 96.25 147 ALA A C 1
ATOM 1150 O O . ALA A 1 147 ? 19.345 6.692 -9.012 1.00 96.25 147 ALA A O 1
ATOM 1151 N N . TYR A 1 148 ? 19.529 7.748 -10.991 1.00 95.25 148 TYR A N 1
ATOM 1152 C CA . TYR A 1 148 ? 18.111 8.057 -11.122 1.00 95.25 148 TYR A CA 1
ATOM 1153 C C . TYR A 1 148 ? 17.262 6.781 -11.201 1.00 95.25 148 TYR A C 1
ATOM 1155 O O . TYR A 1 148 ? 16.351 6.596 -10.385 1.00 95.25 148 TYR A O 1
ATOM 1163 N N . VAL A 1 149 ? 17.577 5.863 -12.124 1.00 96.06 149 VAL A N 1
ATOM 1164 C CA . VAL A 1 149 ? 16.793 4.623 -12.289 1.00 96.06 149 VAL A CA 1
ATOM 1165 C C . VAL A 1 149 ? 16.963 3.657 -11.114 1.00 96.06 149 VAL A C 1
ATOM 1167 O O . VAL A 1 149 ? 16.000 2.994 -10.721 1.00 96.06 149 VAL A O 1
ATOM 1170 N N . GLU A 1 150 ? 18.138 3.614 -10.481 1.00 97.62 150 GLU A N 1
ATOM 1171 C CA . GLU A 1 150 ? 18.359 2.840 -9.253 1.00 97.62 150 GLU A CA 1
ATOM 1172 C C . GLU A 1 150 ? 17.476 3.331 -8.109 1.00 97.62 150 GLU A C 1
ATOM 1174 O O . GLU A 1 150 ? 16.852 2.518 -7.424 1.00 97.62 150 GLU A O 1
ATOM 1179 N N . LYS A 1 151 ? 17.342 4.651 -7.949 1.00 97.12 151 LYS A N 1
ATOM 1180 C CA . LYS A 1 151 ? 16.459 5.241 -6.940 1.00 97.12 151 LYS A CA 1
ATOM 1181 C C . LYS A 1 151 ? 14.985 4.929 -7.203 1.00 97.12 151 LYS A C 1
ATOM 1183 O O . LYS A 1 151 ? 14.233 4.690 -6.256 1.00 97.12 151 LYS A O 1
ATOM 1188 N N . LEU A 1 152 ? 14.554 4.896 -8.468 1.00 96.25 152 LEU A N 1
ATOM 1189 C CA . LEU A 1 152 ? 13.195 4.464 -8.815 1.00 96.25 152 LEU A CA 1
ATOM 1190 C C . LEU A 1 152 ? 12.955 3.002 -8.415 1.00 96.25 152 LEU A C 1
ATOM 1192 O O . LEU A 1 152 ? 11.939 2.694 -7.791 1.00 96.25 152 LEU A O 1
ATOM 1196 N N . ILE A 1 153 ? 13.906 2.115 -8.712 1.00 97.94 153 ILE A N 1
ATOM 1197 C CA . ILE A 1 153 ? 13.832 0.701 -8.324 1.00 97.94 153 ILE A CA 1
ATOM 1198 C C . ILE A 1 153 ? 13.871 0.532 -6.802 1.00 97.94 153 ILE A C 1
ATOM 1200 O O . ILE A 1 153 ? 13.110 -0.274 -6.267 1.00 97.94 153 ILE A O 1
ATOM 1204 N N . GLU A 1 154 ? 14.689 1.306 -6.086 1.00 97.69 154 GLU A N 1
ATOM 1205 C CA . GLU A 1 154 ? 14.719 1.313 -4.620 1.00 97.69 154 GLU A CA 1
ATOM 1206 C C . GLU A 1 154 ? 13.351 1.697 -4.039 1.00 97.69 154 GLU A C 1
ATOM 1208 O O . GLU A 1 154 ? 12.851 1.021 -3.141 1.00 97.69 154 GLU A O 1
ATOM 1213 N N . ASN A 1 155 ? 12.710 2.737 -4.577 1.00 97.00 155 ASN A N 1
ATOM 1214 C CA . ASN A 1 155 ? 11.381 3.156 -4.132 1.00 97.00 155 ASN A CA 1
ATOM 1215 C C . ASN A 1 155 ? 10.324 2.072 -4.382 1.00 97.00 155 ASN A C 1
ATOM 1217 O O . ASN A 1 155 ? 9.523 1.779 -3.491 1.00 97.00 155 ASN A O 1
ATOM 1221 N N . LEU A 1 156 ? 10.344 1.425 -5.553 1.00 96.88 156 LEU A N 1
ATOM 1222 C CA . LEU A 1 156 ? 9.463 0.287 -5.835 1.00 96.88 156 LEU A CA 1
ATOM 1223 C C . LEU A 1 156 ? 9.717 -0.863 -4.849 1.00 96.88 156 LEU A C 1
ATOM 1225 O O . LEU A 1 156 ? 8.775 -1.404 -4.270 1.00 96.88 156 LEU A O 1
ATOM 1229 N N . ASN A 1 157 ? 10.985 -1.173 -4.579 1.00 97.88 157 ASN A N 1
ATOM 1230 C CA . ASN A 1 157 ? 11.392 -2.208 -3.628 1.00 97.88 157 ASN A CA 1
ATOM 1231 C C . ASN A 1 157 ? 11.200 -1.823 -2.154 1.00 97.88 157 ASN A C 1
ATOM 1233 O O . ASN A 1 157 ? 11.351 -2.687 -1.299 1.00 97.88 157 ASN A O 1
ATOM 1237 N N . LYS A 1 158 ? 10.831 -0.578 -1.836 1.00 96.50 158 LYS A N 1
ATOM 1238 C CA . LYS A 1 158 ? 10.297 -0.187 -0.520 1.00 96.50 158 LYS A CA 1
ATOM 1239 C C . LYS A 1 158 ? 8.772 -0.251 -0.485 1.00 96.50 158 LYS A C 1
ATOM 1241 O O . LYS A 1 158 ? 8.198 -0.622 0.535 1.00 96.50 158 LYS A O 1
ATOM 1246 N N . GLY A 1 159 ? 8.115 0.095 -1.591 1.00 95.81 159 GLY A N 1
ATOM 1247 C CA . GLY A 1 159 ? 6.658 0.132 -1.700 1.00 95.81 159 GLY A CA 1
ATOM 1248 C C . GLY A 1 159 ? 6.012 -1.248 -1.698 1.00 95.81 159 GLY A C 1
ATOM 1249 O O . GLY A 1 159 ? 5.147 -1.523 -0.871 1.00 95.81 159 GLY A O 1
ATOM 1250 N N . PHE A 1 160 ? 6.449 -2.131 -2.594 1.00 96.06 160 PHE A N 1
ATOM 1251 C CA . PHE A 1 160 ? 5.854 -3.458 -2.774 1.00 96.06 160 PHE A CA 1
ATOM 1252 C C . PHE A 1 160 ? 5.980 -4.404 -1.566 1.00 96.06 160 PHE A C 1
ATOM 1254 O O . PHE A 1 160 ? 5.054 -5.192 -1.364 1.00 96.06 160 PHE A O 1
ATOM 1261 N N . PRO A 1 161 ? 7.042 -4.342 -0.740 1.00 94.31 161 PRO A N 1
ATOM 1262 C CA . PRO A 1 161 ? 7.077 -5.053 0.536 1.00 94.31 161 PRO A CA 1
ATOM 1263 C C . PRO A 1 161 ? 6.433 -4.298 1.712 1.00 94.31 161 PRO A C 1
ATOM 1265 O O . PRO A 1 161 ? 6.574 -4.727 2.853 1.00 94.31 161 PRO A O 1
ATOM 1268 N N . ASN A 1 162 ? 5.775 -3.155 1.476 1.00 93.62 162 ASN A N 1
ATOM 1269 C CA . ASN A 1 162 ? 5.255 -2.263 2.519 1.00 93.62 162 ASN A CA 1
ATOM 1270 C C . ASN A 1 162 ? 6.324 -1.769 3.526 1.00 93.62 162 ASN A C 1
ATOM 1272 O O . ASN A 1 162 ? 6.032 -1.463 4.680 1.00 93.62 162 ASN A O 1
ATOM 1276 N N . SER A 1 163 ? 7.583 -1.622 3.107 1.00 93.75 163 SER A N 1
ATOM 1277 C CA . SER A 1 163 ? 8.660 -1.123 3.979 1.00 93.75 163 SER A CA 1
ATOM 1278 C C . SER A 1 163 ? 8.550 0.371 4.308 1.00 93.75 163 SER A C 1
ATOM 1280 O O . SER A 1 163 ? 9.267 0.855 5.179 1.00 93.75 163 SER A O 1
ATOM 1282 N N . TYR A 1 164 ? 7.640 1.110 3.660 1.00 93.62 164 TYR A N 1
ATOM 1283 C CA . TYR A 1 164 ? 7.239 2.447 4.117 1.00 93.62 164 TYR A CA 1
ATOM 1284 C C . TYR A 1 164 ? 6.367 2.416 5.387 1.00 93.62 164 TYR A C 1
ATOM 1286 O O . TYR A 1 164 ? 6.111 3.472 5.961 1.00 93.62 164 TYR A O 1
ATOM 1294 N N . GLY A 1 165 ? 5.924 1.235 5.838 1.00 92.19 165 GLY A N 1
ATOM 1295 C CA . GLY A 1 165 ? 5.199 1.070 7.097 1.00 92.19 165 GLY A CA 1
ATOM 1296 C C . GLY A 1 165 ? 3.768 1.599 7.048 1.00 92.19 165 GLY A C 1
ATOM 1297 O O . GLY A 1 165 ? 3.321 2.250 7.994 1.00 92.19 165 GLY A O 1
ATOM 1298 N N . SER A 1 166 ? 3.037 1.347 5.953 1.00 94.25 166 SER A N 1
ATOM 1299 C CA . SER A 1 166 ? 1.625 1.733 5.856 1.00 94.25 166 SER A CA 1
ATOM 1300 C C . SER A 1 166 ? 0.832 1.146 7.019 1.00 94.25 166 SER A C 1
ATOM 1302 O O . SER A 1 166 ? 0.956 -0.039 7.313 1.00 94.25 166 SER A O 1
ATOM 1304 N N . LYS A 1 167 ? -0.006 1.971 7.648 1.00 95.44 167 LYS A N 1
ATOM 1305 C CA . LYS A 1 167 ? -0.913 1.573 8.735 1.00 95.44 167 LYS A CA 1
ATOM 1306 C C . LYS A 1 167 ? -2.216 0.943 8.236 1.00 95.44 167 LYS A C 1
ATOM 1308 O O . LYS A 1 167 ? -3.078 0.603 9.040 1.00 95.44 167 LYS A O 1
ATOM 1313 N N . ASN A 1 168 ? -2.382 0.821 6.917 1.00 94.31 168 ASN A N 1
ATOM 1314 C CA . ASN A 1 168 ? -3.558 0.198 6.324 1.00 94.31 168 ASN A CA 1
ATOM 1315 C C . ASN A 1 168 ? -3.656 -1.271 6.758 1.00 94.31 168 ASN A C 1
ATOM 1317 O O . ASN A 1 168 ? -2.695 -2.020 6.633 1.00 94.31 168 ASN A O 1
ATOM 1321 N N . LEU A 1 169 ? -4.848 -1.671 7.193 1.00 93.94 169 LEU A N 1
ATOM 1322 C CA . LEU A 1 169 ? -5.156 -2.989 7.752 1.00 93.94 169 LEU A CA 1
ATOM 1323 C C . LEU A 1 169 ? -4.905 -4.181 6.820 1.00 93.94 169 LEU A C 1
ATOM 1325 O O . LEU A 1 169 ? -4.888 -5.314 7.291 1.00 93.94 169 LEU A O 1
ATOM 1329 N N . ASN A 1 170 ? -4.744 -3.926 5.519 1.00 88.75 170 ASN A N 1
ATOM 1330 C CA . ASN A 1 170 ? -4.494 -4.925 4.482 1.00 88.75 170 ASN A CA 1
ATOM 1331 C C . ASN A 1 170 ? -3.090 -4.805 3.863 1.00 88.75 170 ASN A C 1
ATOM 1333 O O . ASN A 1 170 ? -2.817 -5.427 2.832 1.00 88.75 170 ASN A O 1
ATOM 1337 N N . ALA A 1 171 ? -2.210 -3.972 4.426 1.00 92.00 171 ALA A N 1
ATOM 1338 C CA . ALA A 1 171 ? -0.874 -3.780 3.884 1.00 92.00 171 ALA A CA 1
ATOM 1339 C C . ALA A 1 171 ? 0.025 -4.985 4.208 1.00 92.00 171 ALA A C 1
ATOM 1341 O O . ALA A 1 171 ? 0.207 -5.351 5.362 1.00 92.00 171 ALA A O 1
ATOM 1342 N N . VAL A 1 172 ? 0.600 -5.599 3.174 1.00 92.25 172 VAL A N 1
ATOM 1343 C CA . VAL A 1 172 ? 1.450 -6.797 3.268 1.00 92.25 172 VAL A CA 1
ATOM 1344 C C . VAL A 1 172 ? 2.651 -6.674 2.348 1.00 92.25 172 VAL A C 1
ATOM 1346 O O . VAL A 1 172 ? 2.640 -5.883 1.402 1.00 92.25 172 VAL A O 1
ATOM 1349 N N . ASP A 1 173 ? 3.656 -7.518 2.573 1.00 94.94 173 ASP A N 1
ATOM 1350 C CA . ASP A 1 173 ? 4.671 -7.764 1.560 1.00 94.94 173 ASP A CA 1
ATOM 1351 C C . ASP A 1 173 ? 4.061 -8.538 0.390 1.00 94.94 173 ASP A C 1
ATOM 1353 O O . ASP A 1 173 ? 3.606 -9.666 0.549 1.00 94.94 173 ASP A O 1
ATOM 1357 N N . THR A 1 174 ? 4.048 -7.938 -0.796 1.00 95.19 174 THR A N 1
ATOM 1358 C CA . THR A 1 174 ? 3.488 -8.566 -2.005 1.00 95.19 174 THR A CA 1
ATOM 1359 C C . THR A 1 174 ? 4.380 -9.657 -2.608 1.00 95.19 174 THR A C 1
ATOM 1361 O O . THR A 1 174 ? 3.963 -10.325 -3.553 1.00 95.19 174 THR A O 1
ATOM 1364 N N . GLY A 1 175 ? 5.618 -9.819 -2.125 1.00 96.88 175 GLY A N 1
ATOM 1365 C CA . GLY A 1 175 ? 6.629 -10.720 -2.695 1.00 96.88 175 GLY A CA 1
ATOM 1366 C C . GLY A 1 175 ? 7.250 -10.222 -4.008 1.00 96.88 175 GLY A C 1
ATOM 1367 O O . GLY A 1 175 ? 8.230 -10.787 -4.488 1.00 96.88 175 GLY A O 1
ATOM 1368 N N . ILE A 1 176 ? 6.739 -9.141 -4.599 1.00 97.75 176 ILE A N 1
ATOM 1369 C CA . ILE A 1 176 ? 7.272 -8.593 -5.850 1.00 97.75 176 ILE A CA 1
ATOM 1370 C C . ILE A 1 176 ? 8.544 -7.800 -5.550 1.00 97.75 176 ILE A C 1
ATOM 1372 O O . ILE A 1 176 ? 8.580 -6.973 -4.632 1.00 97.75 176 ILE A O 1
ATOM 1376 N N . ARG A 1 177 ? 9.589 -8.051 -6.337 1.00 97.88 177 ARG A N 1
ATOM 1377 C CA . ARG A 1 177 ? 10.859 -7.323 -6.324 1.00 97.88 177 ARG A CA 1
ATOM 1378 C C . ARG A 1 177 ? 11.204 -6.897 -7.739 1.00 97.88 177 ARG A C 1
ATOM 1380 O O . ARG A 1 177 ? 11.006 -7.646 -8.689 1.00 97.88 177 ARG A O 1
ATOM 1387 N N . PHE A 1 178 ? 11.735 -5.698 -7.886 1.00 98.38 178 PHE A N 1
ATOM 1388 C CA . PHE A 1 178 ? 12.146 -5.149 -9.168 1.00 98.38 178 PHE A CA 1
ATOM 1389 C C . PHE A 1 178 ? 13.662 -5.122 -9.252 1.00 98.38 178 PHE A C 1
ATOM 1391 O O . PHE A 1 178 ? 14.350 -4.815 -8.276 1.00 98.38 178 PHE A O 1
ATOM 1398 N N . ARG A 1 179 ? 14.185 -5.404 -10.441 1.00 98.12 179 ARG A N 1
ATOM 1399 C CA . ARG A 1 179 ? 15.605 -5.239 -10.749 1.00 98.12 179 ARG A CA 1
ATOM 1400 C C . ARG A 1 179 ? 15.765 -4.573 -12.101 1.00 98.12 179 ARG A C 1
ATOM 1402 O O . ARG A 1 179 ? 14.995 -4.845 -13.015 1.00 98.12 179 ARG A O 1
ATOM 1409 N N . LEU A 1 180 ? 16.800 -3.758 -12.250 1.00 98.50 180 LEU A N 1
ATOM 1410 C CA . LEU A 1 180 ? 17.187 -3.246 -13.561 1.00 98.50 180 LEU A CA 1
ATOM 1411 C C . LEU A 1 180 ? 17.587 -4.414 -14.472 1.00 98.50 180 LEU A C 1
ATOM 1413 O O . LEU A 1 180 ? 18.328 -5.315 -14.054 1.00 98.50 180 LEU A O 1
ATOM 1417 N N . ALA A 1 181 ? 17.082 -4.406 -15.704 1.00 98.31 181 ALA A N 1
ATOM 1418 C CA . ALA A 1 181 ? 17.519 -5.319 -16.747 1.00 98.31 181 ALA A CA 1
ATOM 1419 C C . ALA A 1 181 ? 19.030 -5.163 -16.976 1.00 98.31 181 ALA A C 1
ATOM 1421 O O . ALA A 1 181 ? 19.555 -4.059 -16.982 1.00 98.31 181 ALA A O 1
ATOM 1422 N N . SER A 1 182 ? 19.748 -6.268 -17.138 1.00 97.44 182 SER A N 1
ATOM 1423 C CA . SER A 1 182 ? 21.174 -6.250 -17.496 1.00 97.44 182 SER A CA 1
ATOM 1424 C C . SER A 1 182 ? 21.426 -6.720 -18.921 1.00 97.44 182 SER A C 1
ATOM 1426 O O . SER A 1 182 ? 22.528 -6.534 -19.421 1.00 97.44 182 SER A O 1
ATOM 1428 N N . LEU A 1 183 ? 20.425 -7.360 -19.530 1.00 97.38 183 LEU A N 1
ATOM 1429 C CA . LEU A 1 183 ? 20.487 -7.930 -20.864 1.00 97.38 183 LEU A CA 1
ATOM 1430 C C . LEU A 1 183 ? 19.336 -7.393 -21.712 1.00 97.38 183 LEU A C 1
ATOM 1432 O O . LEU A 1 183 ? 18.221 -7.245 -21.194 1.00 97.38 183 LEU A O 1
ATOM 1436 N N . ASP A 1 184 ? 19.607 -7.163 -22.990 1.00 96.75 184 ASP A N 1
ATOM 1437 C CA . ASP A 1 184 ? 18.600 -6.917 -24.020 1.00 96.75 184 ASP A CA 1
ATOM 1438 C C . ASP A 1 184 ? 17.815 -8.210 -24.365 1.00 96.75 184 ASP A C 1
ATOM 1440 O O . ASP A 1 184 ? 18.147 -9.291 -23.856 1.00 96.75 184 ASP A O 1
ATOM 1444 N N . PRO A 1 185 ? 16.764 -8.135 -25.205 1.00 96.62 185 PRO A N 1
ATOM 1445 C CA . PRO A 1 185 ? 15.969 -9.304 -25.591 1.00 96.62 185 PRO A CA 1
ATOM 1446 C C . PRO A 1 185 ? 16.744 -10.397 -26.339 1.00 96.62 185 PRO A C 1
ATOM 1448 O O . PRO A 1 185 ? 16.316 -11.552 -26.322 1.00 96.62 185 PRO A O 1
ATOM 1451 N N . ASP A 1 186 ? 17.862 -10.044 -26.971 1.00 96.12 186 ASP A N 1
ATOM 1452 C CA . ASP A 1 186 ? 18.730 -10.965 -27.708 1.00 96.12 186 ASP A CA 1
ATOM 1453 C C . ASP A 1 186 ? 19.798 -11.609 -26.797 1.00 96.12 186 ASP A C 1
ATOM 1455 O O . ASP A 1 186 ? 20.517 -12.521 -27.212 1.00 96.12 186 ASP A O 1
ATOM 1459 N N . GLY A 1 187 ? 19.869 -11.187 -25.529 1.00 95.94 187 GLY A N 1
ATOM 1460 C CA . GLY A 1 187 ? 20.783 -11.705 -24.513 1.00 95.94 187 GLY A CA 1
ATOM 1461 C C . GLY A 1 187 ? 22.123 -10.972 -24.430 1.00 95.94 187 GLY A C 1
ATOM 1462 O O . GLY A 1 187 ? 23.018 -11.444 -23.723 1.00 95.94 187 GLY A O 1
ATOM 1463 N N . ASN A 1 188 ? 22.281 -9.834 -25.109 1.00 97.81 188 ASN A N 1
ATOM 1464 C CA . ASN A 1 188 ? 23.490 -9.015 -25.022 1.00 97.81 188 ASN A CA 1
ATOM 1465 C C . ASN A 1 188 ? 23.457 -8.132 -23.775 1.00 97.81 188 ASN A C 1
ATOM 1467 O O . ASN A 1 188 ? 22.395 -7.709 -23.326 1.00 97.81 188 ASN A O 1
ATOM 1471 N N . VAL A 1 189 ? 24.629 -7.829 -23.216 1.00 97.69 189 VAL A N 1
ATOM 1472 C CA . VAL A 1 189 ? 24.752 -6.912 -22.074 1.00 97.69 189 VAL A CA 1
ATOM 1473 C C . VAL A 1 189 ? 24.431 -5.488 -22.514 1.00 97.69 189 VAL A C 1
ATOM 1475 O O . VAL A 1 189 ? 24.917 -5.041 -23.547 1.00 97.69 189 VAL A O 1
ATOM 1478 N N . LEU A 1 190 ? 23.636 -4.782 -21.710 1.00 96.94 190 LEU A N 1
ATOM 1479 C CA . LEU A 1 190 ? 23.325 -3.374 -21.944 1.00 96.94 190 LEU A CA 1
ATOM 1480 C C . LEU A 1 190 ? 24.504 -2.472 -21.584 1.00 96.94 190 LEU A C 1
ATOM 1482 O O . LEU A 1 190 ? 25.134 -2.673 -20.544 1.00 96.94 190 LEU A O 1
ATOM 1486 N N . ASP A 1 191 ? 24.725 -1.438 -22.395 1.00 94.81 191 ASP A N 1
ATOM 1487 C CA . ASP A 1 191 ? 25.698 -0.378 -22.106 1.00 94.81 191 ASP A CA 1
ATOM 1488 C C . ASP A 1 191 ? 25.335 0.370 -20.813 1.00 94.81 191 ASP A C 1
ATOM 1490 O O . ASP A 1 191 ? 26.193 0.641 -19.971 1.00 94.81 191 ASP A O 1
ATOM 1494 N N . GLU A 1 192 ? 24.039 0.631 -20.619 1.00 96.31 192 GLU A N 1
ATOM 1495 C CA . GLU A 1 192 ? 23.472 1.213 -19.406 1.00 96.31 192 GLU A CA 1
ATOM 1496 C C . GLU A 1 192 ? 22.459 0.245 -18.791 1.00 96.31 192 GLU A C 1
ATOM 1498 O O . GLU A 1 192 ? 21.447 -0.125 -19.393 1.00 96.31 192 GLU A O 1
ATOM 1503 N N . LYS A 1 193 ? 22.726 -0.202 -17.564 1.00 97.69 193 LYS A N 1
ATOM 1504 C CA . LYS A 1 193 ? 21.919 -1.237 -16.920 1.00 97.69 193 LYS A CA 1
ATOM 1505 C C . LYS A 1 193 ? 20.495 -0.734 -16.671 1.00 97.69 193 LYS A C 1
ATOM 1507 O O . LYS A 1 193 ? 20.248 0.083 -15.792 1.00 97.69 193 LYS A O 1
ATOM 1512 N N . GLY A 1 194 ? 19.537 -1.324 -17.376 1.00 97.19 194 GLY A N 1
ATOM 1513 C CA . GLY A 1 194 ? 18.112 -1.047 -17.226 1.00 97.19 194 GLY A CA 1
ATOM 1514 C C . GLY A 1 194 ? 17.659 0.209 -17.953 1.00 97.19 194 GLY A C 1
ATOM 1515 O O . GLY A 1 194 ? 16.522 0.622 -17.739 1.00 97.19 194 GLY A O 1
ATOM 1516 N N . ILE A 1 195 ? 18.497 0.775 -18.824 1.00 97.19 195 ILE A N 1
ATOM 1517 C CA . ILE A 1 195 ? 18.171 1.929 -19.659 1.00 97.19 195 ILE A CA 1
ATOM 1518 C C . ILE A 1 195 ? 18.297 1.522 -21.130 1.00 97.19 195 ILE A C 1
ATOM 1520 O O . ILE A 1 195 ? 19.264 0.887 -21.540 1.00 97.19 195 ILE A O 1
ATOM 1524 N N . HIS A 1 196 ? 17.300 1.897 -21.924 1.00 95.50 196 HIS A N 1
ATOM 1525 C CA . HIS A 1 196 ? 17.303 1.782 -23.376 1.00 95.50 196 HIS A CA 1
ATOM 1526 C C . HIS A 1 196 ? 16.982 3.150 -23.978 1.00 95.50 196 HIS A C 1
ATOM 1528 O O . HIS A 1 196 ? 15.842 3.612 -23.904 1.00 95.50 196 HIS A O 1
ATOM 1534 N N . ARG A 1 197 ? 17.982 3.796 -24.576 1.00 92.88 197 ARG A N 1
ATOM 1535 C CA . ARG A 1 197 ? 17.839 5.113 -25.210 1.00 92.88 197 ARG A CA 1
ATOM 1536 C C . ARG A 1 197 ? 17.465 4.966 -26.679 1.00 92.88 197 ARG A C 1
ATOM 1538 O O . ARG A 1 197 ? 18.013 4.112 -27.375 1.00 92.88 197 ARG A O 1
ATOM 1545 N N . PHE A 1 198 ? 16.546 5.797 -27.159 1.00 90.19 198 PHE A N 1
ATOM 1546 C CA . PHE A 1 198 ? 16.161 5.834 -28.571 1.00 90.19 198 PHE A CA 1
ATOM 1547 C C . PHE A 1 198 ? 15.781 7.249 -29.004 1.00 90.19 198 PHE A C 1
ATOM 1549 O O . PHE A 1 198 ? 15.337 8.057 -28.197 1.00 90.19 198 PHE A O 1
ATOM 1556 N N . ASN A 1 199 ? 15.909 7.543 -30.297 1.00 88.06 199 ASN A N 1
ATOM 1557 C CA . ASN A 1 199 ? 15.490 8.829 -30.849 1.00 88.06 199 ASN A CA 1
ATOM 1558 C C . ASN A 1 199 ? 13.957 8.918 -30.897 1.00 88.06 199 ASN A C 1
ATOM 1560 O O . ASN A 1 199 ? 13.319 8.174 -31.648 1.00 88.06 199 ASN A O 1
ATOM 1564 N N . ALA A 1 200 ? 13.378 9.843 -30.132 1.00 85.50 200 ALA A N 1
ATOM 1565 C CA . ALA A 1 200 ? 11.934 10.029 -30.044 1.00 85.50 200 ALA A CA 1
ATOM 1566 C C . ALA A 1 200 ? 11.358 10.950 -31.136 1.00 85.50 200 ALA A C 1
ATOM 1568 O O . ALA A 1 200 ? 10.162 10.896 -31.413 1.00 85.50 200 ALA A O 1
ATOM 1569 N N . LYS A 1 201 ? 12.199 11.725 -31.836 1.00 82.38 201 LYS A N 1
ATOM 1570 C CA . LYS A 1 201 ? 11.789 12.678 -32.886 1.00 82.38 201 LYS A CA 1
ATOM 1571 C C . LYS A 1 201 ? 10.853 12.107 -33.966 1.00 82.38 201 LYS A C 1
ATOM 1573 O O . LYS A 1 201 ? 9.954 12.828 -34.379 1.00 82.38 201 LYS A O 1
ATOM 1578 N N . PRO A 1 202 ? 11.003 10.858 -34.455 1.00 85.75 202 PRO A N 1
ATOM 1579 C CA . PRO A 1 202 ? 10.082 10.302 -35.454 1.00 85.75 202 PRO A CA 1
ATOM 1580 C C . PRO A 1 202 ? 8.648 10.091 -34.946 1.00 85.75 202 PRO A C 1
ATOM 1582 O O . PRO A 1 202 ? 7.748 9.857 -35.752 1.00 85.75 202 PRO A O 1
ATOM 1585 N N . TYR A 1 203 ? 8.451 10.111 -33.626 1.00 80.25 203 TYR A N 1
ATOM 1586 C CA . TYR A 1 203 ? 7.158 9.910 -32.979 1.00 80.25 203 TYR A CA 1
ATOM 1587 C C . TYR A 1 203 ? 6.424 11.211 -32.687 1.00 80.25 203 TYR A C 1
ATOM 1589 O O . TYR A 1 203 ? 5.233 11.141 -32.393 1.00 80.25 203 TYR A O 1
ATOM 1597 N N . ASP A 1 204 ? 7.113 12.341 -32.801 1.00 75.62 204 ASP A N 1
ATOM 1598 C CA . ASP A 1 204 ? 6.564 13.686 -32.712 1.00 75.62 204 ASP A CA 1
ATOM 1599 C C . ASP A 1 204 ? 5.864 14.047 -34.018 1.00 75.62 204 ASP A C 1
ATOM 1601 O O . ASP A 1 204 ? 6.496 14.104 -35.080 1.00 75.62 204 ASP A O 1
ATOM 1605 N N . ASP A 1 205 ? 4.560 14.282 -33.965 1.00 69.62 205 ASP A N 1
ATOM 1606 C CA . ASP A 1 205 ? 3.825 14.814 -35.110 1.00 69.62 205 ASP A CA 1
ATOM 1607 C C . ASP A 1 205 ? 3.541 16.321 -35.014 1.00 69.62 205 ASP A C 1
ATOM 1609 O O . ASP A 1 205 ? 2.858 16.874 -35.885 1.00 69.62 205 ASP A O 1
ATOM 1613 N N . GLY A 1 206 ? 4.126 17.009 -34.023 1.00 61.38 206 GLY A N 1
ATOM 1614 C CA . GLY A 1 206 ? 4.041 18.459 -33.845 1.00 61.38 206 GLY A CA 1
ATOM 1615 C C . GLY A 1 206 ? 2.636 18.959 -33.499 1.00 61.38 206 GLY A C 1
ATOM 1616 O O . GLY A 1 206 ? 2.362 20.161 -33.600 1.00 61.38 206 GLY A O 1
ATOM 1617 N N . GLY A 1 207 ? 1.720 18.054 -33.146 1.00 57.59 207 GLY A N 1
ATOM 1618 C CA . GLY A 1 207 ? 0.359 18.386 -32.758 1.00 57.59 207 GLY A CA 1
ATOM 1619 C C . GLY A 1 207 ? 0.279 18.810 -31.294 1.00 57.59 207 GLY A C 1
ATOM 1620 O O . GLY A 1 207 ? 0.666 18.067 -30.402 1.00 57.59 207 GLY A O 1
ATOM 1621 N N . ALA A 1 208 ? -0.303 19.981 -31.021 1.00 52.34 208 ALA A N 1
ATOM 1622 C CA . ALA A 1 208 ? -0.770 20.317 -29.676 1.00 52.34 208 ALA A CA 1
ATOM 1623 C C . ALA A 1 208 ? -1.962 19.406 -29.336 1.00 52.34 208 ALA A C 1
ATOM 1625 O O . ALA A 1 208 ? -3.117 19.722 -29.645 1.00 52.34 208 ALA A O 1
ATOM 1626 N N . HIS A 1 209 ? -1.693 18.222 -28.789 1.00 52.94 209 HIS A N 1
ATOM 1627 C CA . HIS A 1 209 ? -2.732 17.224 -28.560 1.00 52.94 209 HIS A CA 1
ATOM 1628 C C . HIS A 1 209 ? -3.440 17.478 -27.238 1.00 52.94 209 HIS A C 1
ATOM 1630 O O . HIS A 1 209 ? -2.993 17.083 -26.167 1.00 52.94 209 HIS A O 1
ATOM 1636 N N . TYR A 1 210 ? -4.619 18.088 -27.337 1.00 46.72 210 TYR A N 1
ATOM 1637 C CA . TYR A 1 210 ? -5.616 18.063 -26.276 1.00 46.72 210 TYR A CA 1
ATOM 1638 C C . TYR A 1 210 ? -5.968 16.602 -25.956 1.00 46.72 210 TYR A C 1
ATOM 1640 O O . TYR A 1 210 ? -6.714 15.953 -26.693 1.00 46.72 210 TYR A O 1
ATOM 1648 N N . SER A 1 211 ? -5.435 16.069 -24.855 1.00 50.06 211 SER A N 1
ATOM 1649 C CA . SER A 1 211 ? -5.924 14.815 -24.290 1.00 50.06 211 SER A CA 1
ATOM 1650 C C . SER A 1 211 ? -7.338 15.056 -23.745 1.00 50.06 211 SER A C 1
ATOM 1652 O O . SER A 1 211 ? -7.496 15.882 -22.843 1.00 50.06 211 SER A O 1
ATOM 1654 N N . PRO A 1 212 ? -8.383 14.337 -24.205 1.00 46.84 212 PRO A N 1
ATOM 1655 C CA . PRO A 1 212 ? -9.711 14.413 -23.588 1.00 46.84 212 PRO A CA 1
ATOM 1656 C C . PRO A 1 212 ? -9.719 13.910 -22.130 1.00 46.84 212 PRO A C 1
ATOM 1658 O O . PRO A 1 212 ? -10.734 14.035 -21.450 1.00 46.84 212 PRO A O 1
ATOM 1661 N N . PHE A 1 213 ? -8.590 13.370 -21.651 1.00 49.47 213 PHE A N 1
ATOM 1662 C CA . PHE A 1 213 ? -8.354 12.930 -20.278 1.00 49.47 213 PHE A CA 1
ATOM 1663 C C . PHE A 1 213 ? -7.412 13.858 -19.487 1.00 49.47 213 PHE A C 1
ATOM 1665 O O . PHE A 1 213 ? -7.136 13.582 -18.326 1.00 49.47 213 PHE A O 1
ATOM 1672 N N . GLY A 1 214 ? -6.928 14.961 -20.075 1.00 47.69 214 GLY A N 1
ATOM 1673 C CA . GLY A 1 214 ? -6.104 15.964 -19.383 1.00 47.69 214 GLY A CA 1
ATOM 1674 C C . GLY A 1 214 ? -4.676 15.531 -19.021 1.00 47.69 214 GLY A C 1
ATOM 1675 O O . GLY A 1 214 ? -3.952 16.310 -18.410 1.00 47.69 214 GLY A O 1
ATOM 1676 N N . GLU A 1 215 ? -4.249 14.324 -19.395 1.00 49.03 215 GLU A N 1
ATOM 1677 C CA . GLU A 1 215 ? -2.884 13.843 -19.164 1.00 49.03 215 GLU A CA 1
ATOM 1678 C C . GLU A 1 215 ? -1.985 14.236 -20.338 1.00 49.03 215 GLU A C 1
ATOM 1680 O O . GLU A 1 215 ? -1.990 13.591 -21.388 1.00 49.03 215 GLU A O 1
ATOM 1685 N N . LEU A 1 216 ? -1.241 15.323 -20.159 1.00 50.47 216 LEU A N 1
ATOM 1686 C CA . LEU A 1 216 ? -0.071 15.647 -20.967 1.00 50.47 216 LEU A CA 1
ATOM 1687 C C . LEU A 1 216 ? 1.135 15.014 -20.266 1.00 50.47 216 LEU A C 1
ATOM 1689 O O . LEU A 1 216 ? 1.379 15.293 -19.088 1.00 50.47 216 LEU A O 1
ATOM 1693 N N . TYR A 1 217 ? 1.863 14.134 -20.955 1.00 52.06 217 TYR A N 1
ATOM 1694 C CA . TYR A 1 217 ? 3.119 13.596 -20.436 1.00 52.06 217 TYR A CA 1
ATOM 1695 C C . TYR A 1 217 ? 4.198 14.641 -20.705 1.00 52.06 217 TYR A C 1
ATOM 1697 O O . TYR A 1 217 ? 4.627 14.836 -21.839 1.00 52.06 217 TYR A O 1
ATOM 1705 N N . ASN A 1 218 ? 4.533 15.390 -19.656 1.00 45.84 218 ASN A N 1
ATOM 1706 C CA . ASN A 1 218 ? 5.466 16.499 -19.750 1.00 45.84 218 ASN A CA 1
ATOM 1707 C C . ASN A 1 218 ? 6.894 15.952 -19.831 1.00 45.84 218 ASN A C 1
ATOM 1709 O O . ASN A 1 218 ? 7.40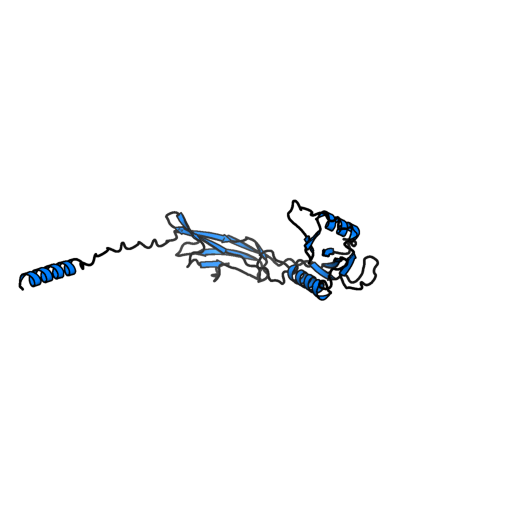3 15.420 -18.840 1.00 45.84 218 ASN A O 1
ATOM 1713 N N . THR A 1 219 ? 7.532 16.112 -20.990 1.00 50.03 219 THR A N 1
ATOM 1714 C CA . THR A 1 219 ? 8.992 16.013 -21.084 1.00 50.03 219 THR A CA 1
ATOM 1715 C C . THR A 1 219 ? 9.615 17.138 -20.231 1.00 50.03 219 THR A C 1
ATOM 1717 O O . THR A 1 219 ? 8.952 18.147 -19.959 1.00 50.03 219 THR A O 1
ATOM 1720 N N . PRO A 1 220 ? 10.888 17.047 -19.807 1.00 40.84 220 PRO A N 1
ATOM 1721 C CA . PRO A 1 220 ? 11.549 18.090 -19.006 1.00 40.84 220 PRO A CA 1
ATOM 1722 C C . PRO A 1 220 ? 11.469 19.510 -19.584 1.00 40.84 220 PRO A C 1
ATOM 1724 O O . PRO A 1 220 ? 11.593 20.471 -18.826 1.00 40.84 220 PRO A O 1
ATOM 1727 N N . ASN A 1 221 ? 11.234 19.643 -20.896 1.00 43.25 221 ASN A N 1
ATOM 1728 C CA . ASN A 1 221 ? 11.249 20.910 -21.626 1.00 43.25 221 ASN A CA 1
ATOM 1729 C C . ASN A 1 221 ? 9.917 21.267 -22.298 1.00 43.25 221 ASN A C 1
ATOM 1731 O O . ASN A 1 221 ? 9.888 22.116 -23.189 1.00 43.25 221 ASN A O 1
ATOM 1735 N N . ASN A 1 222 ? 8.799 20.698 -21.833 1.00 49.91 222 ASN A N 1
ATOM 1736 C CA . ASN A 1 222 ? 7.462 21.105 -22.274 1.00 49.91 222 ASN A CA 1
ATOM 1737 C C . ASN A 1 222 ? 7.156 20.778 -23.752 1.00 49.91 222 ASN A C 1
ATOM 1739 O O . ASN A 1 222 ? 6.277 21.399 -24.355 1.00 49.91 222 ASN A O 1
ATOM 1743 N N . VAL A 1 223 ? 7.862 19.790 -24.321 1.00 51.72 223 VAL A N 1
ATOM 1744 C CA . VAL A 1 223 ? 7.380 19.027 -25.481 1.00 51.72 223 VAL A CA 1
ATOM 1745 C C . VAL A 1 223 ? 6.309 18.089 -24.934 1.00 51.72 223 VAL A C 1
ATOM 1747 O O . VAL A 1 223 ? 6.588 17.234 -24.094 1.00 51.72 223 VAL A O 1
ATOM 1750 N N . GLU A 1 224 ? 5.059 18.327 -25.305 1.00 57.06 224 GLU A N 1
ATOM 1751 C CA . GLU A 1 224 ? 3.925 17.551 -24.817 1.00 57.06 224 GLU A CA 1
ATOM 1752 C C . GLU A 1 224 ? 3.715 16.360 -25.747 1.00 57.06 224 GLU A C 1
ATOM 1754 O O . GLU A 1 224 ? 3.101 16.511 -26.801 1.00 57.06 224 GLU A O 1
ATOM 1759 N N . PHE A 1 225 ? 4.200 15.174 -25.365 1.00 61.69 225 PHE A N 1
ATOM 1760 C CA . PHE A 1 225 ? 3.804 13.972 -26.088 1.00 61.69 225 PHE A CA 1
ATOM 1761 C C . PHE A 1 225 ? 2.323 13.696 -25.840 1.00 61.69 225 PHE A C 1
ATOM 1763 O O . PHE A 1 225 ? 1.880 13.454 -24.708 1.00 61.69 225 PHE A O 1
ATOM 1770 N N . GLY A 1 226 ? 1.552 13.680 -26.922 1.00 62.41 226 GLY A N 1
ATOM 1771 C CA . GLY A 1 226 ? 0.182 13.207 -26.900 1.00 62.41 226 GLY A CA 1
ATOM 1772 C C . GLY A 1 226 ? 0.125 11.714 -26.566 1.00 62.41 226 GLY A C 1
ATOM 1773 O O . GLY A 1 226 ? 1.033 10.937 -26.866 1.00 62.41 226 GLY A O 1
ATOM 1774 N N . THR A 1 227 ? -1.003 11.262 -26.013 1.00 67.06 227 THR A N 1
ATOM 1775 C CA . THR A 1 227 ? -1.244 9.838 -25.708 1.00 67.06 227 THR A CA 1
ATOM 1776 C C . THR A 1 227 ? -0.977 8.921 -26.912 1.00 67.06 227 THR A C 1
ATOM 1778 O O . THR A 1 227 ? -0.480 7.807 -26.758 1.00 67.06 227 THR A O 1
ATOM 1781 N N . PHE A 1 228 ? -1.278 9.382 -28.132 1.00 73.56 228 PHE A N 1
ATOM 1782 C CA . PHE A 1 228 ? -1.026 8.620 -29.357 1.00 73.56 228 PHE A CA 1
ATOM 1783 C C . PHE A 1 228 ? 0.461 8.441 -29.663 1.00 73.56 228 PHE A C 1
ATOM 1785 O O . PHE A 1 228 ? 0.854 7.386 -30.156 1.00 73.56 228 PHE A O 1
ATOM 1792 N N . GLU A 1 229 ? 1.285 9.434 -29.356 1.00 75.50 229 GLU A N 1
ATOM 1793 C CA . GLU A 1 229 ? 2.721 9.421 -29.624 1.00 75.50 229 GLU A CA 1
ATOM 1794 C C . GLU A 1 229 ? 3.421 8.466 -28.659 1.00 75.50 229 GLU A C 1
ATOM 1796 O O . GLU A 1 229 ? 4.126 7.560 -29.106 1.00 75.50 229 GLU A O 1
ATOM 1801 N N . VAL A 1 230 ? 3.075 8.538 -27.366 1.00 74.88 230 VAL A N 1
ATOM 1802 C CA . VAL A 1 230 ? 3.521 7.571 -26.349 1.00 74.88 230 VAL A CA 1
ATOM 1803 C C . VAL A 1 230 ? 3.095 6.146 -26.715 1.00 74.88 230 VAL A C 1
ATOM 1805 O O . VAL A 1 230 ? 3.880 5.209 -26.582 1.00 74.88 230 VAL A O 1
ATOM 1808 N N . HIS A 1 231 ? 1.878 5.949 -27.236 1.00 79.81 231 HIS A N 1
ATOM 1809 C CA . HIS A 1 231 ? 1.441 4.633 -27.710 1.00 79.81 231 HIS A CA 1
ATOM 1810 C C . HIS A 1 231 ? 2.240 4.131 -28.920 1.00 79.81 231 HIS A C 1
ATOM 1812 O O . HIS A 1 231 ? 2.529 2.935 -28.988 1.00 79.81 231 HIS A O 1
ATOM 1818 N N . ARG A 1 232 ? 2.605 5.005 -29.871 1.00 83.19 232 ARG A N 1
ATOM 1819 C CA . ARG A 1 232 ? 3.473 4.628 -31.003 1.00 83.19 232 ARG A CA 1
ATOM 1820 C C . ARG A 1 232 ? 4.873 4.255 -30.518 1.00 83.19 232 ARG A C 1
ATOM 1822 O O . ARG A 1 232 ? 5.363 3.192 -30.889 1.00 83.19 232 ARG A O 1
ATOM 1829 N N . MET A 1 233 ? 5.461 5.067 -29.637 1.00 84.69 233 MET A N 1
ATOM 1830 C CA . MET A 1 233 ? 6.753 4.778 -29.003 1.00 84.69 233 MET A CA 1
ATOM 1831 C C . MET A 1 233 ? 6.707 3.426 -28.292 1.00 84.69 233 MET A C 1
ATOM 1833 O O . MET A 1 233 ? 7.544 2.564 -28.540 1.00 84.69 233 MET A O 1
ATOM 1837 N N . ALA A 1 234 ? 5.678 3.196 -27.475 1.00 84.06 234 ALA A N 1
ATOM 1838 C CA . ALA A 1 234 ? 5.527 1.946 -26.751 1.00 84.06 234 ALA A CA 1
ATOM 1839 C C . ALA A 1 234 ? 5.312 0.742 -27.670 1.00 84.06 234 ALA A C 1
ATOM 1841 O O . ALA A 1 234 ? 5.792 -0.351 -27.388 1.00 84.06 234 ALA A O 1
ATOM 1842 N N . LYS A 1 235 ? 4.607 0.917 -28.788 1.00 87.56 235 LYS A N 1
ATOM 1843 C CA . LYS A 1 235 ? 4.415 -0.156 -29.762 1.00 87.56 235 LYS A CA 1
ATOM 1844 C C . LYS A 1 235 ? 5.722 -0.543 -30.450 1.00 87.56 235 LYS A C 1
ATOM 1846 O O . LYS A 1 235 ? 5.953 -1.732 -30.647 1.00 87.56 235 LYS A O 1
ATOM 1851 N N . ASP A 1 236 ? 6.559 0.422 -30.796 1.00 89.81 236 ASP A N 1
ATOM 1852 C CA . ASP A 1 236 ? 7.750 0.161 -31.606 1.00 89.81 236 ASP A CA 1
ATOM 1853 C C . ASP A 1 236 ? 8.976 -0.198 -30.760 1.00 89.81 236 ASP A C 1
ATOM 1855 O O . ASP A 1 236 ? 9.807 -0.987 -31.198 1.00 89.81 236 ASP A O 1
ATOM 1859 N N . GLN A 1 237 ? 9.074 0.355 -29.548 1.00 92.12 237 GLN A N 1
ATOM 1860 C CA . GLN A 1 237 ? 10.253 0.221 -28.688 1.00 92.12 237 GLN A CA 1
ATOM 1861 C C . GLN A 1 237 ? 10.095 -0.829 -27.581 1.00 92.12 237 GLN A C 1
ATOM 1863 O O . GLN A 1 237 ? 11.060 -1.090 -26.864 1.00 92.12 237 GLN A O 1
ATOM 1868 N N . HIS A 1 238 ? 8.911 -1.438 -27.411 1.00 91.94 238 HIS A N 1
ATOM 1869 C CA . HIS A 1 238 ? 8.724 -2.427 -26.348 1.00 91.94 238 HIS A CA 1
ATOM 1870 C C . HIS A 1 238 ? 9.649 -3.627 -26.500 1.00 91.94 238 HIS A C 1
ATOM 1872 O O . HIS A 1 238 ? 9.820 -4.202 -27.574 1.00 91.94 238 HIS A O 1
ATOM 1878 N N . TRP A 1 239 ? 10.148 -4.085 -25.362 1.00 95.81 239 TRP A N 1
ATOM 1879 C CA . TRP A 1 239 ? 10.739 -5.404 -25.240 1.00 95.81 239 TRP A CA 1
ATOM 1880 C C . TRP A 1 239 ? 9.673 -6.441 -24.863 1.00 95.81 239 TRP A C 1
ATOM 1882 O O . TRP A 1 239 ? 8.590 -6.078 -24.373 1.00 95.81 239 TRP A O 1
ATOM 1892 N N . PRO A 1 240 ? 9.939 -7.747 -25.071 1.00 96.19 240 PRO A N 1
ATOM 1893 C CA . PRO A 1 240 ? 8.962 -8.798 -24.818 1.00 96.19 240 PRO A CA 1
ATOM 1894 C C . PRO A 1 240 ? 8.403 -8.730 -23.391 1.00 96.19 240 PRO A C 1
ATOM 1896 O O . PRO A 1 240 ? 9.113 -8.934 -22.408 1.00 96.19 240 PRO A O 1
ATOM 1899 N N . GLN A 1 241 ? 7.101 -8.467 -23.273 1.00 93.00 241 GLN A N 1
ATOM 1900 C CA . GLN A 1 241 ? 6.444 -8.181 -21.988 1.00 93.00 241 GLN A CA 1
ATOM 1901 C C . GLN A 1 241 ? 6.432 -9.369 -21.014 1.00 93.00 241 GLN A C 1
ATOM 1903 O O . GLN A 1 241 ? 6.242 -9.190 -19.816 1.00 93.00 241 GLN A O 1
ATOM 1908 N N . HIS A 1 242 ? 6.632 -10.586 -21.522 1.00 92.56 242 HIS A N 1
ATOM 1909 C CA . HIS A 1 242 ? 6.777 -11.784 -20.696 1.00 92.56 242 HIS A CA 1
ATOM 1910 C C . HIS A 1 242 ? 8.171 -11.904 -20.056 1.00 92.56 242 HIS A C 1
ATOM 1912 O O . HIS A 1 242 ? 8.359 -12.746 -19.183 1.00 92.56 242 HIS A O 1
ATOM 1918 N N . LEU A 1 243 ? 9.135 -11.080 -20.485 1.00 95.19 243 LEU A N 1
ATOM 1919 C CA . LEU A 1 243 ? 10.501 -11.027 -19.957 1.00 95.19 243 LEU A CA 1
ATOM 1920 C C . LEU A 1 243 ? 10.773 -9.730 -19.186 1.00 95.19 243 LEU A C 1
ATOM 1922 O O . LEU A 1 243 ? 11.508 -9.757 -18.202 1.00 95.19 243 LEU A O 1
ATOM 1926 N N . TYR A 1 244 ? 10.176 -8.609 -19.609 1.00 97.62 244 TYR A N 1
ATOM 1927 C CA . TYR A 1 244 ? 10.466 -7.285 -19.061 1.00 97.62 244 TYR A CA 1
ATOM 1928 C C . TYR A 1 244 ? 9.206 -6.493 -18.722 1.00 97.62 244 TYR A C 1
ATOM 1930 O O . TYR A 1 244 ? 8.223 -6.470 -19.468 1.00 97.62 244 TYR A O 1
ATOM 1938 N N . LYS A 1 245 ? 9.286 -5.725 -17.636 1.00 97.06 245 LYS A N 1
ATOM 1939 C CA . LYS A 1 245 ? 8.410 -4.585 -17.398 1.00 97.06 245 LYS A CA 1
ATOM 1940 C C . LYS A 1 245 ? 8.983 -3.365 -18.118 1.00 97.06 245 LYS A C 1
ATOM 1942 O O . LYS A 1 245 ? 9.945 -2.760 -17.655 1.00 97.06 245 LYS A O 1
ATOM 1947 N N . ASN A 1 246 ? 8.354 -3.012 -19.233 1.00 94.75 246 ASN A N 1
ATOM 1948 C CA . ASN A 1 246 ? 8.665 -1.804 -19.993 1.00 94.75 246 ASN A CA 1
ATOM 1949 C C . ASN A 1 246 ? 8.102 -0.567 -19.274 1.00 94.75 246 ASN A C 1
ATOM 1951 O O . ASN A 1 246 ? 6.913 -0.541 -18.923 1.00 94.75 246 ASN A O 1
ATOM 1955 N N . VAL A 1 247 ? 8.947 0.440 -19.065 1.00 92.44 247 VAL A N 1
ATOM 1956 C CA . VAL A 1 247 ? 8.582 1.761 -18.534 1.00 92.44 247 VAL A CA 1
ATOM 1957 C C . VAL A 1 247 ? 9.078 2.807 -19.522 1.00 92.44 247 VAL A C 1
ATOM 1959 O O . VAL A 1 247 ? 10.241 2.773 -19.898 1.00 92.44 247 VAL A O 1
ATOM 1962 N N . TYR A 1 248 ? 8.211 3.717 -19.952 1.00 85.94 248 TYR A N 1
ATOM 1963 C CA . TYR A 1 248 ? 8.564 4.759 -20.917 1.00 85.94 248 TYR A CA 1
ATOM 1964 C C . TYR A 1 248 ? 8.743 6.083 -20.189 1.00 85.94 248 TYR A C 1
ATOM 1966 O O . TYR A 1 248 ? 7.885 6.465 -19.393 1.00 85.94 248 TYR A O 1
ATOM 1974 N N . ILE A 1 249 ? 9.863 6.746 -20.457 1.00 81.19 249 ILE A N 1
ATOM 1975 C CA . ILE A 1 249 ? 10.157 8.102 -20.008 1.00 81.19 249 ILE A CA 1
ATOM 1976 C C . ILE A 1 249 ? 10.407 8.919 -21.272 1.00 81.19 249 ILE A C 1
ATOM 1978 O O . ILE A 1 249 ? 11.241 8.547 -22.100 1.00 81.19 249 ILE A O 1
ATOM 1982 N N . ALA A 1 250 ? 9.640 9.987 -21.429 1.00 65.31 250 ALA A N 1
ATOM 1983 C CA . ALA A 1 250 ? 9.701 10.893 -22.557 1.00 65.31 250 ALA A CA 1
ATOM 1984 C C . ALA A 1 250 ? 9.689 12.312 -21.996 1.00 65.31 250 ALA A C 1
ATOM 1986 O O . ALA A 1 250 ? 8.817 12.571 -21.134 1.00 65.31 250 ALA A O 1
#

Foldseek 3Di:
DVVVVVVVVVVVVVVVVVPPPPPPPPPPPPPPDADFPAKEKDWPDQEFAQPQQAKIAIKMWTAGPVGDIDIPDPQKWKAKQNHTDPDRIDHHNDFAKIWIWIDHPHHIYPIDIHTHDHFDDDAADEAAAAEEEADEDPDDPCVPALVVVVVVQVVVQCVQQVVVRDNHRNDHNNNYHYDFAQAALVGHGDPGTRYDYDHLVVLDPVDPDDDPVPDFQAAPVRPTDDPSSVVVCCVVVDGDPVRHDYHYHD